Protein AF-A0A1B6F5V8-F1 (afdb_monomer)

Mean predicted aligned error: 16.31 Å

Sequence (189 aa):
NQIALMQKKTLKNKLTLKYRKNLHSVSSTFFTDKKKKKRTFIPEVLCKKCKTYIHPGDMRIHKKYHCGNETIKREWILKKGGKSLCLKCRKMVITRSVDFHVKYMCRVKPFSVQCFYCTKFCTDYRRWIAHIKMAHNKTHYFQDLLTILPEPERITDESSQNADSIQRVVEHPFIYNPPSTHAESSSDF

Structure (mmCIF, N/CA/C/O backbone):
data_AF-A0A1B6F5V8-F1
#
_entry.id   AF-A0A1B6F5V8-F1
#
loop_
_atom_site.group_PDB
_atom_site.id
_atom_site.type_symbol
_atom_site.label_atom_id
_atom_site.label_alt_id
_atom_site.label_comp_id
_atom_site.label_asym_id
_atom_site.label_entity_id
_atom_site.label_seq_id
_atom_site.pdbx_PDB_ins_code
_atom_site.Cartn_x
_atom_site.Cartn_y
_atom_site.Cartn_z
_atom_site.occupancy
_atom_site.B_iso_or_equiv
_atom_site.auth_seq_id
_atom_site.auth_comp_id
_atom_site.auth_asym_id
_atom_site.auth_atom_id
_atom_site.pdbx_PDB_model_num
ATOM 1 N N . ASN A 1 1 ? 3.565 23.773 60.344 1.00 33.03 1 ASN A N 1
ATOM 2 C CA . ASN A 1 1 ? 4.883 24.194 59.833 1.00 33.03 1 ASN A CA 1
ATOM 3 C C . ASN A 1 1 ? 5.560 23.044 59.114 1.00 33.03 1 ASN A C 1
ATOM 5 O O . ASN A 1 1 ? 5.807 22.036 59.749 1.00 33.03 1 ASN A O 1
ATOM 9 N N . GLN A 1 2 ? 5.783 23.243 57.809 1.00 30.39 2 GLN A N 1
ATOM 10 C CA . GLN A 1 2 ? 6.970 22.869 57.018 1.00 30.39 2 GLN A CA 1
ATOM 11 C C . GLN A 1 2 ? 7.440 21.393 57.019 1.00 30.39 2 GLN A C 1
ATOM 13 O O . GLN A 1 2 ? 7.802 20.853 58.049 1.00 30.39 2 GLN A O 1
ATOM 18 N N . ILE A 1 3 ? 7.301 20.665 55.898 1.00 31.41 3 ILE A N 1
ATOM 19 C CA . ILE A 1 3 ? 8.205 20.576 54.716 1.00 31.41 3 ILE A CA 1
ATOM 20 C C . ILE A 1 3 ? 9.276 19.466 54.861 1.00 31.41 3 ILE A C 1
ATOM 22 O O . ILE A 1 3 ? 9.994 19.422 55.849 1.00 31.41 3 ILE A O 1
ATOM 26 N N . ALA A 1 4 ? 9.426 18.696 53.762 1.00 34.28 4 ALA A N 1
ATOM 27 C CA . ALA A 1 4 ? 10.633 17.981 53.294 1.00 34.28 4 ALA A CA 1
ATOM 28 C C . ALA A 1 4 ? 11.044 16.660 53.993 1.00 34.28 4 ALA A C 1
ATOM 30 O O . ALA A 1 4 ? 10.776 16.469 55.163 1.00 34.28 4 ALA A O 1
ATOM 31 N N . LEU A 1 5 ? 11.710 15.677 53.367 1.00 33.84 5 LEU A N 1
ATOM 32 C CA . LEU A 1 5 ? 12.502 15.608 52.130 1.00 33.84 5 LEU A CA 1
ATOM 33 C C . LEU A 1 5 ? 12.729 14.111 51.740 1.00 33.84 5 LEU A C 1
ATOM 35 O O . LEU A 1 5 ? 12.678 13.232 52.590 1.00 33.84 5 LEU A O 1
ATOM 39 N N . MET A 1 6 ? 13.165 13.886 50.491 1.00 30.75 6 MET A N 1
ATOM 40 C CA . MET A 1 6 ? 14.124 12.851 50.022 1.00 30.75 6 MET A CA 1
ATOM 41 C C . MET A 1 6 ? 13.695 11.450 49.522 1.00 30.75 6 MET A C 1
ATOM 43 O O . MET A 1 6 ? 13.310 10.535 50.236 1.00 30.75 6 MET A O 1
ATOM 47 N N . GLN A 1 7 ? 14.006 11.307 48.229 1.00 38.25 7 GLN A N 1
ATOM 48 C CA . GLN A 1 7 ? 14.299 10.155 47.366 1.00 38.25 7 GLN A CA 1
ATOM 49 C C . GLN A 1 7 ? 15.241 9.061 47.932 1.00 38.25 7 GLN A C 1
ATOM 51 O O . GLN A 1 7 ? 16.198 9.387 48.627 1.00 38.25 7 GLN A O 1
ATOM 56 N N . LYS A 1 8 ? 15.100 7.813 47.430 1.00 34.53 8 LYS A N 1
ATOM 57 C CA . LYS A 1 8 ? 16.175 6.829 47.083 1.00 34.53 8 LYS A CA 1
ATOM 58 C C . LYS A 1 8 ? 15.549 5.613 46.348 1.00 34.53 8 LYS A C 1
ATOM 60 O O . LYS A 1 8 ? 14.713 4.931 46.912 1.00 34.53 8 LYS A O 1
ATOM 65 N N . LYS A 1 9 ? 15.675 5.471 45.016 1.00 32.38 9 LYS A N 1
ATOM 66 C CA . LYS A 1 9 ? 16.650 4.662 44.226 1.00 32.38 9 LYS A CA 1
ATOM 67 C C . LYS A 1 9 ? 16.828 3.187 44.638 1.00 32.38 9 LYS A C 1
ATOM 69 O O . LYS A 1 9 ? 17.421 2.931 45.675 1.00 32.38 9 LYS A O 1
ATOM 74 N N . THR A 1 10 ? 16.501 2.266 43.719 1.00 30.42 10 THR A N 1
ATOM 75 C CA . THR A 1 10 ? 17.264 1.086 43.197 1.00 30.42 10 THR A CA 1
ATOM 76 C C . THR A 1 10 ? 16.271 0.204 42.400 1.00 30.42 10 THR A C 1
ATOM 78 O O . THR A 1 10 ? 15.081 0.285 42.648 1.00 30.42 10 THR A O 1
ATOM 81 N N . LEU A 1 11 ? 16.585 -0.562 41.351 1.00 32.28 11 LEU A N 1
ATOM 82 C CA . LEU A 1 11 ? 17.812 -1.243 40.956 1.00 32.28 11 LEU A CA 1
ATOM 83 C C . LEU A 1 11 ? 17.850 -1.414 39.417 1.00 32.28 11 LEU A C 1
ATOM 85 O O . LEU A 1 11 ? 16.829 -1.611 38.761 1.00 32.28 11 LEU A O 1
ATOM 89 N N . LYS A 1 12 ? 19.056 -1.338 38.852 1.00 32.56 12 LYS A N 1
ATOM 90 C CA . LYS A 1 12 ? 19.392 -1.622 37.450 1.00 32.56 12 LYS A CA 1
ATOM 91 C C . LYS A 1 12 ? 19.637 -3.125 37.291 1.00 32.56 12 LYS A C 1
ATOM 93 O O . LYS A 1 12 ? 20.400 -3.656 38.086 1.00 32.56 12 LYS A O 1
ATOM 98 N N . ASN A 1 13 ? 19.159 -3.749 36.212 1.00 33.84 13 ASN A N 1
ATOM 99 C CA . ASN A 1 13 ? 19.729 -5.010 35.724 1.00 33.84 13 ASN A CA 1
ATOM 100 C C . ASN A 1 13 ? 20.384 -4.802 34.353 1.00 33.84 13 ASN A C 1
ATOM 102 O O . ASN A 1 13 ? 19.731 -4.501 33.356 1.00 33.84 13 ASN A O 1
ATOM 106 N N . LYS A 1 14 ? 21.717 -4.914 34.356 1.00 32.50 14 LYS A N 1
ATOM 107 C CA . LYS A 1 14 ? 22.601 -5.034 33.195 1.00 32.50 14 LYS A CA 1
ATOM 108 C C . LYS A 1 14 ? 22.643 -6.508 32.792 1.00 32.50 14 LYS A C 1
ATOM 110 O O . LYS A 1 14 ? 22.983 -7.336 33.626 1.00 32.50 14 LYS A O 1
ATOM 115 N N . LEU A 1 15 ? 22.456 -6.801 31.510 1.00 35.00 15 LEU A N 1
ATOM 116 C CA . LEU A 1 15 ? 23.053 -7.979 30.883 1.00 35.00 15 LEU A CA 1
ATOM 117 C C . LEU A 1 15 ? 23.917 -7.494 29.721 1.00 35.00 15 LEU A C 1
ATOM 119 O O . LEU A 1 15 ? 23.446 -6.887 28.763 1.00 35.00 15 LEU A O 1
ATOM 123 N N . THR A 1 16 ? 25.219 -7.675 29.899 1.00 33.38 16 THR A N 1
ATOM 124 C CA . THR A 1 16 ? 26.288 -7.348 28.962 1.00 33.38 16 THR A CA 1
ATOM 125 C C . THR A 1 16 ? 26.565 -8.544 28.063 1.00 33.38 16 THR A C 1
ATOM 127 O O . THR A 1 16 ? 26.870 -9.616 28.577 1.00 33.38 16 THR A O 1
ATOM 130 N N . LEU A 1 17 ? 26.588 -8.340 26.748 1.00 35.31 17 LEU A N 1
ATOM 131 C CA . LEU A 1 17 ? 27.250 -9.245 25.808 1.00 35.31 17 LEU A CA 1
ATOM 132 C C . LEU A 1 17 ? 28.353 -8.461 25.096 1.00 35.31 17 LEU A C 1
ATOM 134 O O . LEU A 1 17 ? 28.101 -7.503 24.367 1.00 35.31 17 LEU A O 1
ATOM 138 N N . LYS A 1 18 ? 29.596 -8.828 25.417 1.00 39.97 18 LYS A N 1
ATOM 139 C CA . LYS A 1 18 ? 30.821 -8.328 24.795 1.00 39.97 18 LYS A CA 1
ATOM 140 C C . LYS A 1 18 ? 31.040 -9.085 23.485 1.00 39.97 18 LYS A C 1
ATOM 142 O O . LYS A 1 18 ? 31.132 -10.305 23.515 1.00 39.97 18 LYS A O 1
ATOM 147 N N . TYR A 1 19 ? 31.257 -8.364 22.388 1.00 29.97 19 TYR A N 1
ATOM 148 C CA . TYR A 1 19 ? 32.086 -8.847 21.284 1.00 29.97 19 TYR A CA 1
ATOM 149 C C . TYR A 1 19 ? 32.940 -7.683 20.750 1.00 29.97 19 TYR A C 1
ATOM 151 O O . TYR A 1 19 ? 32.439 -6.601 20.456 1.00 29.97 19 TYR A O 1
ATOM 159 N N . ARG A 1 20 ? 34.257 -7.904 20.735 1.00 33.88 20 ARG A N 1
ATOM 160 C CA . ARG A 1 20 ? 35.367 -7.081 20.202 1.00 33.88 20 ARG A CA 1
ATOM 161 C C . ARG A 1 20 ? 35.873 -7.856 18.962 1.00 33.88 20 ARG A C 1
ATOM 163 O O . ARG A 1 20 ? 35.811 -9.073 19.012 1.00 33.88 20 ARG A O 1
ATOM 170 N N . LYS A 1 21 ? 36.413 -7.318 17.863 1.00 42.00 21 LYS A N 1
ATOM 171 C CA . LYS A 1 21 ? 37.123 -6.065 17.549 1.00 42.00 21 LYS A CA 1
ATOM 172 C C . LYS A 1 21 ? 37.181 -5.904 16.008 1.00 42.00 21 LYS A C 1
ATOM 174 O O . LYS A 1 21 ? 37.285 -6.900 15.309 1.00 42.00 21 LYS A O 1
ATOM 179 N N . ASN A 1 22 ? 37.196 -4.645 15.564 1.00 33.50 22 ASN A N 1
ATOM 180 C CA . ASN A 1 22 ? 37.953 -4.026 14.459 1.00 33.50 22 ASN A CA 1
ATOM 181 C C . ASN A 1 22 ? 38.136 -4.734 13.100 1.00 33.50 22 ASN A C 1
ATOM 183 O O . ASN A 1 22 ? 38.898 -5.687 12.990 1.00 33.50 22 ASN A O 1
ATOM 187 N N . LEU A 1 23 ? 37.664 -4.059 12.043 1.00 35.44 23 LEU A N 1
ATOM 188 C CA . LEU A 1 23 ? 38.403 -3.921 10.784 1.00 35.44 23 LEU A CA 1
ATOM 189 C C . LEU A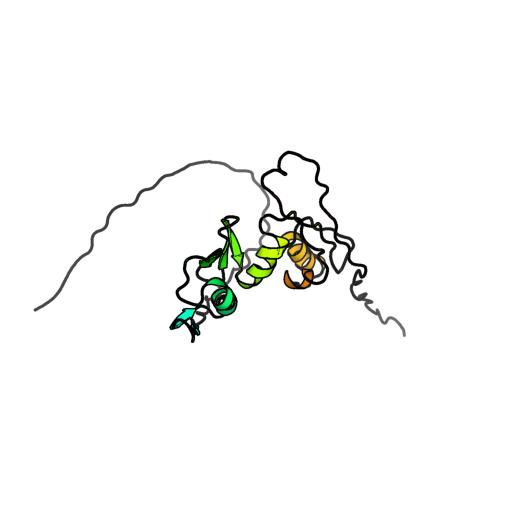 1 23 ? 38.572 -2.419 10.483 1.00 35.44 23 LEU A C 1
ATOM 191 O O . LEU A 1 23 ? 37.602 -1.661 10.515 1.00 35.44 23 LEU A O 1
ATOM 195 N N . HIS A 1 24 ? 39.811 -1.987 10.258 1.00 35.22 24 HIS A N 1
ATOM 196 C CA . HIS A 1 24 ? 40.165 -0.632 9.835 1.00 35.22 24 HIS A CA 1
ATOM 197 C C . HIS A 1 24 ? 39.762 -0.405 8.368 1.00 35.22 24 HIS A C 1
ATOM 199 O O . HIS A 1 24 ? 40.089 -1.221 7.513 1.00 35.22 24 HIS A O 1
ATOM 205 N N . SER A 1 25 ? 39.176 0.749 8.047 1.00 36.62 25 SER A N 1
ATOM 206 C CA . SER A 1 25 ? 39.878 1.833 7.331 1.00 36.62 25 SER A CA 1
ATOM 207 C C . SER A 1 25 ? 38.946 2.718 6.489 1.00 36.62 25 SER A C 1
ATOM 209 O O . SER A 1 25 ? 37.932 2.290 5.952 1.00 36.62 25 SER A O 1
ATOM 211 N N . VAL A 1 26 ? 39.407 3.964 6.378 1.00 34.09 26 VAL A N 1
ATOM 212 C CA . VAL A 1 26 ? 39.037 5.053 5.466 1.00 34.09 26 VAL A CA 1
ATOM 213 C C . VAL A 1 26 ? 37.810 5.900 5.826 1.00 34.09 26 VAL A C 1
ATOM 215 O O . VAL A 1 26 ? 36.656 5.635 5.505 1.00 34.09 26 VAL A O 1
ATOM 218 N N . SER A 1 27 ? 38.164 7.001 6.486 1.00 39.47 27 SER A N 1
ATOM 219 C CA . SER A 1 27 ? 37.446 8.262 6.614 1.00 39.47 27 SER A CA 1
ATOM 220 C C . SER A 1 27 ? 36.863 8.758 5.283 1.00 39.47 27 SER A C 1
ATOM 222 O O . SER A 1 27 ? 37.591 8.913 4.306 1.00 39.47 27 SER A O 1
ATOM 224 N N . SER A 1 28 ? 35.581 9.126 5.277 1.00 36.00 28 SER A N 1
ATOM 225 C CA . SER A 1 28 ? 35.153 10.328 4.560 1.00 36.00 28 SER A CA 1
ATOM 226 C C . SER A 1 28 ? 34.104 11.065 5.390 1.00 36.00 28 SER A C 1
ATOM 228 O O . SER A 1 28 ? 33.106 10.525 5.873 1.00 36.00 28 SER A O 1
ATOM 230 N N . THR A 1 29 ? 34.433 12.316 5.651 1.00 47.22 29 THR A N 1
ATOM 231 C CA . THR A 1 29 ? 33.746 13.287 6.486 1.00 47.22 29 THR A CA 1
ATOM 232 C C . THR A 1 29 ? 32.446 13.749 5.840 1.00 47.22 29 THR A C 1
ATOM 234 O O . THR A 1 29 ? 32.467 14.661 5.027 1.00 47.22 29 THR A O 1
ATOM 237 N N . PHE A 1 30 ? 31.308 13.188 6.250 1.00 35.59 30 PHE A N 1
ATOM 238 C CA . PHE A 1 30 ? 29.993 13.811 6.052 1.00 35.59 30 PHE A CA 1
ATOM 239 C C . PHE A 1 30 ? 29.079 13.513 7.245 1.00 35.59 30 PHE A C 1
ATOM 241 O O . PHE A 1 30 ? 28.056 12.834 7.140 1.00 35.59 30 PHE A O 1
ATOM 248 N N . PHE A 1 31 ? 29.430 14.043 8.418 1.00 39.94 31 PHE A N 1
ATOM 249 C CA . PHE A 1 31 ? 28.437 14.229 9.470 1.00 39.94 31 PHE A CA 1
ATOM 250 C C . PHE A 1 31 ? 27.543 15.399 9.059 1.00 39.94 31 PHE A C 1
ATOM 252 O O . PHE A 1 31 ? 27.769 16.541 9.439 1.00 39.94 31 PHE A O 1
ATOM 259 N N . THR A 1 32 ? 26.507 15.126 8.264 1.00 43.66 32 THR A N 1
ATOM 260 C CA . THR A 1 32 ? 25.361 16.033 8.235 1.00 43.66 32 THR A CA 1
ATOM 261 C C . THR A 1 32 ? 24.793 16.036 9.646 1.00 43.66 32 THR A C 1
ATOM 263 O O . THR A 1 32 ? 24.279 15.004 10.100 1.00 43.66 32 THR A O 1
ATOM 266 N N . ASP A 1 33 ? 24.891 17.167 10.336 1.00 41.22 33 ASP A N 1
ATOM 267 C CA . ASP A 1 33 ? 24.124 17.432 11.541 1.00 41.22 33 ASP A CA 1
ATOM 268 C C . ASP A 1 33 ? 22.662 17.097 11.255 1.00 41.22 33 ASP A C 1
ATOM 270 O O . ASP A 1 33 ? 21.931 17.829 10.579 1.00 41.22 33 ASP A O 1
ATOM 274 N N . LYS A 1 34 ? 22.212 15.939 11.746 1.00 51.62 34 LYS A N 1
ATOM 275 C CA . LYS A 1 34 ? 20.800 15.580 11.738 1.00 51.62 34 LYS A CA 1
ATOM 276 C C . LYS A 1 34 ? 20.138 16.507 12.744 1.00 51.62 34 LYS A C 1
ATOM 278 O O . LYS A 1 34 ? 19.944 16.124 13.897 1.00 51.62 34 LYS A O 1
ATOM 283 N N . LYS A 1 35 ? 19.788 17.726 12.307 1.00 49.06 35 LYS A N 1
ATOM 284 C CA . LYS A 1 35 ? 18.880 18.623 13.025 1.00 49.06 35 LYS A CA 1
ATOM 285 C C . LYS A 1 35 ? 17.727 17.753 13.509 1.00 49.06 35 LYS A C 1
ATOM 287 O O . LYS A 1 35 ? 16.968 17.216 12.697 1.00 49.06 35 LYS A O 1
ATOM 292 N N . LYS A 1 36 ? 17.633 17.545 14.826 1.00 48.56 36 LYS A N 1
ATOM 293 C CA . LYS A 1 36 ? 16.503 16.854 15.448 1.00 48.56 36 LYS A CA 1
ATOM 294 C C . LYS A 1 36 ? 15.269 17.662 15.062 1.00 48.56 36 LYS A C 1
ATOM 296 O O . LYS A 1 36 ? 15.002 18.692 15.675 1.00 48.56 36 LYS A O 1
ATOM 301 N N . LYS A 1 37 ? 14.549 17.245 14.012 1.00 57.97 37 LYS A N 1
ATOM 302 C CA . LYS A 1 37 ? 13.252 17.831 13.662 1.00 57.97 37 LYS A CA 1
ATOM 303 C C . LYS A 1 37 ? 12.415 17.771 14.936 1.00 57.97 37 LYS A C 1
ATOM 305 O O . LYS A 1 37 ? 12.109 16.671 15.402 1.00 57.97 37 LYS A O 1
ATOM 310 N N . LYS A 1 38 ? 12.106 18.935 15.525 1.00 53.47 38 LYS A N 1
ATOM 311 C CA . LYS A 1 38 ? 11.114 19.047 16.598 1.00 53.47 38 LYS A CA 1
ATOM 312 C C . LYS A 1 38 ? 9.890 18.285 16.097 1.00 53.47 38 LYS A C 1
ATOM 314 O O . LYS A 1 38 ? 9.369 18.615 15.034 1.00 53.47 38 LYS A O 1
ATOM 319 N N . ARG A 1 39 ? 9.502 17.207 16.788 1.00 57.59 39 ARG A N 1
ATOM 320 C CA . ARG A 1 39 ? 8.251 16.506 16.486 1.00 57.59 39 ARG A CA 1
ATOM 321 C C . ARG A 1 39 ? 7.151 17.530 16.717 1.00 57.59 39 ARG A C 1
ATOM 323 O O . ARG A 1 39 ? 6.838 17.826 17.865 1.00 57.59 39 ARG A O 1
ATOM 330 N N . THR A 1 40 ? 6.632 18.114 15.646 1.00 62.97 40 THR A N 1
ATOM 331 C CA . THR A 1 40 ? 5.412 18.905 15.710 1.00 62.97 40 THR A CA 1
ATOM 332 C C . THR A 1 40 ? 4.332 17.978 16.251 1.00 62.97 40 THR A C 1
ATOM 334 O O . THR A 1 40 ? 4.077 16.908 15.695 1.00 62.97 40 THR A O 1
ATOM 337 N N . PHE A 1 41 ? 3.795 18.322 17.418 1.00 70.12 41 PHE A N 1
ATOM 338 C CA . PHE A 1 41 ? 2.673 17.607 18.001 1.00 70.12 41 PHE A CA 1
ATOM 339 C C . PHE A 1 41 ? 1.482 17.803 17.063 1.00 70.12 41 PHE A C 1
ATOM 341 O O . PHE A 1 41 ? 1.040 18.929 16.853 1.00 70.12 41 PHE A O 1
ATOM 348 N N . ILE A 1 42 ? 1.022 16.722 16.436 1.00 72.50 42 ILE A N 1
ATOM 349 C CA . ILE A 1 42 ? -0.169 16.753 15.589 1.00 72.50 42 ILE A CA 1
ATOM 350 C C . ILE A 1 42 ? -1.358 16.474 16.514 1.00 72.50 42 ILE A C 1
ATOM 352 O O . ILE A 1 42 ? -1.394 15.383 17.091 1.00 72.50 42 ILE A O 1
ATOM 356 N N . PRO A 1 43 ? -2.300 17.420 16.681 1.00 80.56 43 PRO A N 1
ATOM 357 C CA . PRO A 1 43 ? -3.445 17.226 17.560 1.00 80.56 43 PRO A CA 1
ATOM 358 C C . PRO A 1 43 ? -4.339 16.089 17.052 1.00 80.56 43 PRO A C 1
ATOM 360 O O . PRO A 1 43 ? -4.542 15.910 15.847 1.00 80.56 43 PRO A O 1
ATOM 363 N N . GLU A 1 44 ? -4.855 15.298 17.988 1.00 87.62 44 GLU A N 1
ATOM 364 C CA . GLU A 1 44 ? -5.797 14.220 17.699 1.00 87.62 44 GLU A CA 1
ATOM 365 C C . GLU A 1 44 ? -7.192 14.786 17.392 1.00 87.62 44 GLU A C 1
ATOM 367 O O . GLU A 1 44 ? -7.595 15.826 17.906 1.00 87.62 44 GLU A O 1
ATOM 372 N N . VAL A 1 45 ? -7.942 14.086 16.542 1.00 87.69 45 VAL A N 1
ATOM 373 C CA . VAL A 1 45 ? -9.283 14.465 16.089 1.00 87.69 45 VAL A CA 1
ATOM 374 C 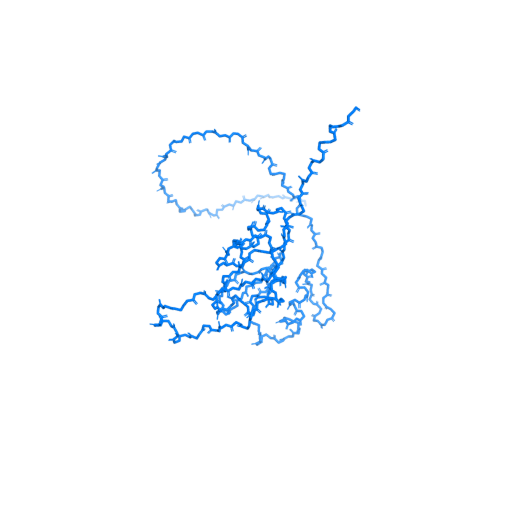C . VAL A 1 45 ? -10.306 13.503 16.679 1.00 87.69 45 VAL A C 1
ATOM 376 O O . VAL A 1 45 ? -10.121 12.285 16.652 1.00 87.69 45 VAL A O 1
ATOM 379 N N . LEU A 1 46 ? -11.412 14.050 17.182 1.00 90.62 46 LEU A N 1
ATOM 380 C CA . LEU A 1 46 ? -12.517 13.277 17.738 1.00 90.62 46 LEU A CA 1
ATOM 381 C C . LEU A 1 46 ? -13.313 12.571 16.628 1.00 90.62 46 LEU A C 1
ATOM 383 O O . LEU A 1 46 ? -13.828 13.202 15.701 1.00 90.62 46 LEU A O 1
ATOM 387 N N . CYS A 1 47 ? -13.470 11.252 16.731 1.00 89.75 47 CYS A N 1
ATOM 388 C CA . CYS A 1 47 ? -14.385 10.509 15.871 1.00 89.75 47 CYS A CA 1
ATOM 389 C C . CYS A 1 47 ? -15.837 10.760 16.296 1.00 89.75 47 CYS A C 1
ATOM 391 O O . CYS A 1 47 ? -16.236 10.398 17.399 1.00 89.75 47 CYS A O 1
ATOM 393 N N . LYS A 1 48 ? -16.664 11.305 15.396 1.00 88.50 48 LYS A N 1
ATOM 394 C CA . LYS A 1 48 ? -18.077 11.615 15.690 1.00 88.50 48 LYS A CA 1
ATOM 395 C C . LYS A 1 48 ? -18.934 10.389 16.044 1.00 88.50 48 LYS A C 1
ATOM 397 O O . LYS A 1 48 ? -19.934 10.542 16.730 1.00 88.50 48 LYS A O 1
ATOM 402 N N . LYS A 1 49 ? -18.561 9.188 15.582 1.00 87.12 49 LYS A N 1
ATOM 403 C CA . LYS A 1 49 ? -19.354 7.960 15.780 1.00 87.12 49 LYS A CA 1
ATOM 404 C C . LYS A 1 49 ? -19.112 7.305 17.141 1.00 87.12 49 LYS A C 1
ATOM 406 O O . LYS A 1 49 ? -20.056 7.025 17.861 1.00 87.12 49 LYS A O 1
ATOM 411 N N . CYS A 1 50 ? -17.853 7.058 17.489 1.00 87.25 50 CYS A N 1
ATOM 412 C CA . CYS A 1 50 ? -17.482 6.347 18.719 1.00 87.25 50 CYS A CA 1
ATOM 413 C C . CYS A 1 50 ? -16.872 7.257 19.794 1.00 87.25 50 CYS A C 1
ATOM 415 O O . CYS A 1 50 ? -16.474 6.769 20.845 1.00 87.25 50 CYS A O 1
ATOM 417 N N . LYS A 1 51 ? -16.774 8.569 19.533 1.00 87.75 51 LYS A N 1
ATOM 418 C CA . LYS A 1 51 ? -16.252 9.587 20.460 1.00 87.75 51 LYS A CA 1
ATOM 419 C C . LYS A 1 51 ? -14.816 9.324 20.948 1.00 87.75 51 LYS A C 1
ATOM 421 O O . LYS A 1 51 ? -14.410 9.842 21.981 1.00 87.75 51 LYS A O 1
ATOM 426 N N . THR A 1 52 ? -14.017 8.563 20.196 1.00 87.00 52 THR A N 1
ATOM 427 C CA . THR A 1 52 ? -12.590 8.345 20.491 1.00 87.00 52 THR A CA 1
ATOM 428 C C . THR A 1 52 ? -11.711 9.390 19.805 1.00 87.00 52 THR A C 1
ATOM 430 O O . THR A 1 52 ? -11.981 9.742 18.654 1.00 87.00 52 THR A O 1
ATOM 433 N N . TYR A 1 53 ? -10.637 9.833 20.462 1.00 87.12 53 TYR A N 1
ATOM 434 C CA . TYR A 1 53 ? -9.599 10.682 19.863 1.00 87.12 53 TYR A CA 1
ATOM 435 C C . TYR A 1 53 ? -8.621 9.860 19.027 1.00 87.12 53 TYR A C 1
ATOM 437 O O . TYR A 1 53 ? -8.199 8.773 19.423 1.00 87.12 53 TYR A O 1
ATOM 445 N N . ILE A 1 54 ? -8.314 10.351 17.826 1.00 86.19 54 ILE A N 1
ATOM 446 C CA . ILE A 1 54 ? -7.573 9.598 16.814 1.00 86.19 54 ILE A CA 1
ATOM 447 C C . ILE A 1 54 ? -6.648 10.532 16.061 1.00 86.19 54 ILE A C 1
ATOM 449 O O . ILE A 1 54 ? -7.040 11.618 15.641 1.00 86.19 54 ILE A O 1
ATOM 453 N N . HIS A 1 55 ? -5.431 10.079 15.797 1.00 84.69 55 HIS A N 1
ATOM 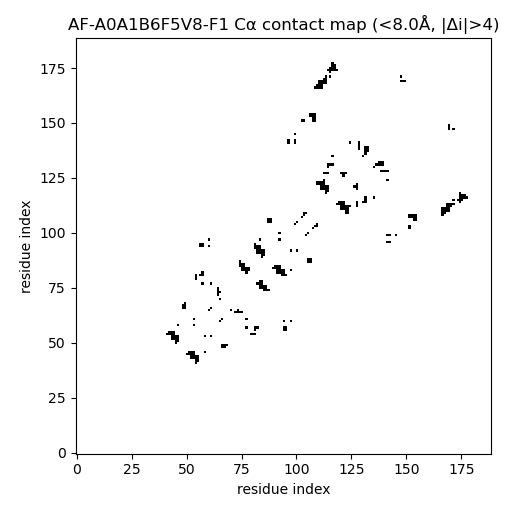454 C CA . HIS A 1 55 ? -4.534 10.794 14.907 1.00 84.69 55 HIS A CA 1
ATOM 455 C C . HIS A 1 55 ? -5.171 10.975 13.504 1.00 84.69 55 HIS A C 1
ATOM 457 O O . HIS A 1 55 ? -5.686 10.002 12.942 1.00 84.69 55 HIS A O 1
ATOM 463 N N . PRO A 1 56 ? -5.101 12.168 12.874 1.00 83.56 56 PRO A N 1
ATOM 464 C CA . PRO A 1 56 ? -5.759 12.438 11.588 1.00 83.56 56 PRO A CA 1
ATOM 465 C C . PRO A 1 56 ? -5.431 11.416 10.489 1.00 83.56 56 PRO A C 1
ATOM 467 O O . PRO A 1 56 ? -6.302 10.990 9.732 1.00 83.56 56 PRO A O 1
ATOM 470 N N . GLY A 1 57 ? -4.173 10.966 10.434 1.00 78.31 57 GLY A N 1
ATOM 471 C CA . GLY A 1 57 ? -3.713 9.966 9.464 1.00 78.31 57 GLY A CA 1
ATOM 472 C C . GLY A 1 57 ? -4.311 8.566 9.648 1.00 78.31 57 GLY A C 1
ATOM 473 O O . GLY A 1 57 ? -4.290 7.778 8.703 1.00 78.31 57 GLY A O 1
ATOM 474 N N . ASP A 1 58 ? -4.862 8.273 10.827 1.00 83.12 58 ASP A N 1
ATOM 475 C CA . ASP A 1 58 ? -5.457 6.981 11.162 1.00 83.12 58 ASP A CA 1
ATOM 476 C C . ASP A 1 58 ? -6.985 6.982 11.033 1.00 83.12 58 ASP A C 1
ATOM 478 O O . ASP A 1 58 ? -7.599 5.918 11.037 1.00 83.12 58 ASP A O 1
ATOM 482 N N . MET A 1 59 ? -7.612 8.147 10.824 1.00 85.50 59 MET A N 1
ATOM 483 C CA . MET A 1 59 ? -9.071 8.296 10.763 1.00 85.50 59 MET A CA 1
ATOM 484 C C . MET A 1 59 ? -9.727 7.404 9.694 1.00 85.50 59 MET A C 1
ATOM 486 O O . MET A 1 59 ? -10.800 6.848 9.928 1.00 85.50 59 MET A O 1
ATOM 490 N N . ARG A 1 60 ? -9.086 7.219 8.530 1.00 85.75 60 ARG A N 1
ATOM 491 C CA . ARG A 1 60 ? -9.608 6.356 7.450 1.00 85.75 60 ARG A CA 1
ATOM 492 C C . ARG A 1 60 ? -9.684 4.890 7.879 1.00 85.75 60 ARG A C 1
ATOM 494 O O . ARG A 1 60 ? -10.722 4.253 7.734 1.00 85.75 60 ARG A O 1
ATOM 501 N N . ILE A 1 61 ? -8.586 4.367 8.421 1.00 83.56 61 ILE A N 1
ATOM 502 C CA . ILE A 1 61 ? -8.490 2.967 8.858 1.00 83.56 61 ILE A CA 1
ATOM 503 C C . ILE A 1 61 ? -9.293 2.755 10.133 1.00 83.56 61 ILE A C 1
ATOM 505 O O . ILE A 1 61 ? -9.931 1.717 10.277 1.00 83.56 61 ILE A O 1
ATOM 509 N N . HIS A 1 62 ? -9.371 3.762 11.002 1.00 85.88 62 HIS A N 1
ATOM 510 C CA . HIS A 1 62 ? -10.298 3.736 12.114 1.00 85.88 62 HIS A CA 1
ATOM 511 C C . HIS A 1 62 ? -11.734 3.538 11.629 1.00 85.88 62 HIS A C 1
ATOM 513 O O . HIS A 1 62 ? -12.367 2.568 12.022 1.00 85.88 62 HIS A O 1
ATOM 519 N N . LYS A 1 63 ? -12.231 4.401 10.732 1.00 85.81 63 LYS A N 1
ATOM 520 C CA . LYS A 1 63 ? -13.595 4.296 10.188 1.00 85.81 63 LYS A CA 1
ATOM 521 C C . LYS A 1 63 ? -13.890 2.923 9.584 1.00 85.81 63 LYS A C 1
ATOM 523 O O . LYS A 1 63 ? -15.002 2.441 9.746 1.00 85.81 63 LYS A O 1
ATOM 528 N N . LYS A 1 64 ? -12.907 2.318 8.912 1.00 83.06 64 LYS A N 1
ATOM 529 C CA . LYS A 1 64 ? -13.065 1.045 8.201 1.00 83.06 64 LYS A CA 1
ATOM 530 C C . LYS A 1 64 ? -12.964 -0.194 9.100 1.00 83.06 64 LYS A C 1
ATOM 532 O O . LYS A 1 64 ? -13.695 -1.144 8.866 1.00 83.06 64 LYS A O 1
ATOM 537 N N . TYR A 1 65 ? -12.074 -0.200 10.096 1.00 79.06 65 TYR A N 1
ATOM 538 C CA . TYR A 1 65 ? -11.727 -1.421 10.846 1.00 79.06 65 TYR A CA 1
ATOM 539 C C . TYR A 1 65 ? -11.897 -1.320 12.372 1.00 79.06 65 TYR A C 1
ATOM 541 O O . TYR A 1 65 ? -11.806 -2.333 13.058 1.00 79.06 65 TYR A O 1
ATOM 549 N N . HIS A 1 66 ? -12.091 -0.120 12.928 1.00 78.94 66 HIS A N 1
ATOM 550 C CA . HIS A 1 66 ? -12.081 0.107 14.383 1.00 78.94 66 HIS A CA 1
ATOM 551 C C . HIS A 1 66 ? -13.21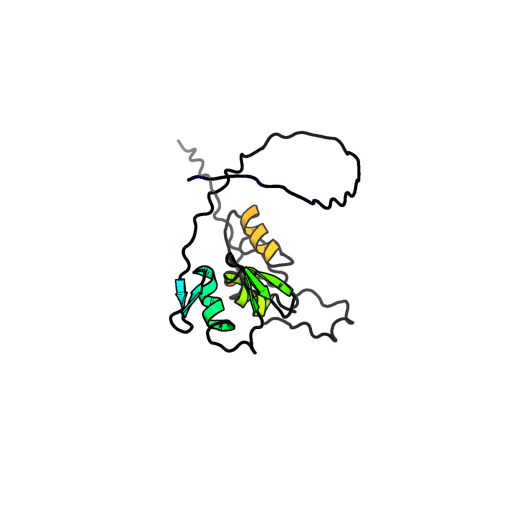3 0.994 14.909 1.00 78.94 66 HIS A C 1
ATOM 553 O O . HIS A 1 66 ? -13.301 1.207 16.117 1.00 78.94 66 HIS A O 1
ATOM 559 N N . CYS A 1 67 ? -14.019 1.573 14.026 1.00 84.50 67 CYS A N 1
ATOM 560 C CA . CYS A 1 67 ? -15.073 2.500 14.392 1.00 84.50 67 CYS A CA 1
ATOM 561 C C . CYS A 1 67 ? -16.308 1.720 14.833 1.00 84.50 67 CYS A C 1
ATOM 563 O O . CYS A 1 67 ? -16.804 0.881 14.088 1.00 84.50 67 CYS A O 1
ATOM 565 N N . GLY A 1 68 ? -16.788 2.012 16.040 1.00 71.56 68 GLY A N 1
ATOM 566 C CA . GLY A 1 68 ? -17.818 1.224 16.714 1.00 71.56 68 GLY A CA 1
ATOM 567 C C . GLY A 1 68 ? -17.231 0.234 17.725 1.00 71.56 68 GLY A C 1
ATOM 568 O O . GLY A 1 68 ? -16.026 -0.028 17.755 1.00 71.56 68 GLY A O 1
ATOM 569 N N . ASN A 1 69 ? -18.097 -0.305 18.583 1.00 60.62 69 ASN A N 1
ATOM 570 C CA . ASN A 1 69 ? -17.717 -1.224 19.663 1.00 60.62 69 ASN A CA 1
ATOM 571 C C . ASN A 1 69 ? -17.525 -2.677 19.193 1.00 60.62 69 ASN A C 1
ATOM 573 O O . ASN A 1 69 ? -17.330 -3.568 20.013 1.00 60.62 69 ASN A O 1
ATOM 577 N N . GLU A 1 70 ? -17.527 -2.933 17.885 1.00 59.34 70 GLU A N 1
ATOM 578 C CA . GLU A 1 70 ? -17.287 -4.267 17.341 1.00 59.34 70 GLU A CA 1
ATOM 579 C C . GLU A 1 70 ? -15.791 -4.610 17.416 1.00 59.34 70 GLU A C 1
ATOM 581 O O . GLU A 1 70 ? -14.959 -4.203 16.601 1.00 59.34 70 GLU A O 1
ATOM 586 N N . THR A 1 71 ? -15.420 -5.349 18.458 1.00 57.97 71 THR A N 1
ATOM 587 C CA . THR A 1 71 ? -14.059 -5.858 18.686 1.00 57.97 71 THR A CA 1
ATOM 588 C C . THR A 1 71 ? -13.756 -7.121 17.880 1.00 57.97 71 THR A C 1
ATOM 590 O O . THR A 1 71 ? -12.589 -7.418 17.635 1.00 57.97 71 THR A O 1
ATOM 593 N N . ILE A 1 72 ? -14.793 -7.821 17.418 1.00 56.12 72 ILE A N 1
ATOM 594 C CA . ILE A 1 72 ? -14.716 -9.190 16.887 1.00 56.12 72 ILE A CA 1
ATOM 595 C C . ILE A 1 72 ? -14.087 -9.249 15.478 1.00 56.12 72 ILE A C 1
ATOM 597 O O . ILE A 1 72 ? -13.533 -10.272 15.094 1.00 56.12 72 ILE A O 1
ATOM 601 N N . LYS A 1 73 ? -14.072 -8.143 14.718 1.00 57.62 73 LYS A N 1
ATOM 602 C CA . LYS A 1 73 ? -13.564 -8.097 13.326 1.00 57.62 73 LYS A CA 1
ATOM 603 C C . LYS A 1 73 ? -12.226 -7.365 13.151 1.00 57.62 73 LYS A C 1
ATOM 605 O O . LYS A 1 73 ? -11.866 -6.968 12.041 1.00 57.62 73 LYS A O 1
ATOM 610 N N . ARG A 1 74 ? -11.472 -7.129 14.229 1.00 67.94 74 ARG A N 1
ATOM 611 C CA . ARG A 1 74 ? -10.247 -6.316 14.158 1.00 67.94 74 ARG A CA 1
ATOM 612 C C . ARG A 1 74 ? -9.076 -7.126 13.610 1.00 67.94 74 ARG A C 1
ATOM 614 O O . ARG A 1 74 ? -8.255 -7.623 14.362 1.00 67.94 74 ARG A O 1
ATOM 621 N N . GLU A 1 75 ? -8.938 -7.187 12.288 1.00 80.31 75 GLU A N 1
ATOM 622 C CA . GLU A 1 75 ? -7.755 -7.767 11.621 1.00 80.31 75 GLU A CA 1
ATOM 623 C C . GLU A 1 75 ? -6.475 -6.915 11.780 1.00 80.31 75 GLU A C 1
ATOM 625 O O . GLU A 1 75 ? -5.392 -7.289 11.314 1.00 80.31 75 GLU A O 1
ATOM 630 N N . TRP A 1 76 ? -6.598 -5.753 12.425 1.00 85.25 76 TRP A N 1
ATOM 631 C CA . TRP A 1 76 ? -5.563 -4.739 12.562 1.00 85.25 76 TRP A CA 1
ATOM 632 C C . TRP A 1 76 ? -5.477 -4.226 13.997 1.00 85.25 76 TRP A C 1
ATOM 634 O O . TRP A 1 76 ? -6.450 -4.269 14.741 1.00 85.25 76 TRP A O 1
ATOM 644 N N . ILE A 1 77 ? -4.311 -3.705 14.384 1.00 84.38 77 ILE A N 1
ATOM 645 C CA . ILE A 1 77 ? -4.129 -2.928 15.617 1.00 84.38 77 ILE A CA 1
ATOM 646 C C . ILE A 1 77 ? -3.492 -1.586 15.257 1.00 84.38 77 ILE A C 1
ATOM 648 O O . ILE A 1 77 ? -2.351 -1.551 14.789 1.00 84.38 77 ILE A O 1
ATOM 652 N N . LEU A 1 78 ? -4.200 -0.481 15.514 1.00 83.00 78 LEU A N 1
ATOM 653 C CA . LEU A 1 78 ? -3.649 0.871 15.382 1.00 83.00 78 LEU A CA 1
ATOM 654 C C . LEU A 1 78 ? -2.593 1.119 16.468 1.00 83.00 78 LEU A C 1
ATOM 656 O O . LEU A 1 78 ? -2.813 0.859 17.652 1.00 83.00 78 LEU A O 1
ATOM 660 N N . LYS A 1 79 ? -1.431 1.633 16.066 1.00 82.62 79 LYS A N 1
ATOM 661 C CA . LYS A 1 79 ? -0.354 2.075 16.957 1.00 82.62 79 LYS A CA 1
ATOM 662 C C . LYS A 1 79 ? -0.123 3.571 16.759 1.00 82.62 79 LYS A C 1
ATOM 664 O O . LYS A 1 79 ? -0.362 4.119 15.686 1.00 82.62 79 LYS A O 1
ATOM 669 N N . LYS A 1 80 ? 0.391 4.235 17.800 1.00 76.12 80 LYS A N 1
ATOM 670 C CA . LYS A 1 80 ? 0.701 5.669 17.746 1.00 76.12 80 LYS A CA 1
ATOM 671 C C . LYS A 1 80 ? 1.656 5.983 16.588 1.00 76.12 80 LYS A C 1
ATOM 673 O O . LYS A 1 80 ? 2.632 5.264 16.362 1.00 76.12 80 LYS A O 1
ATOM 678 N N . GLY A 1 81 ? 1.394 7.096 15.903 1.00 76.19 81 GLY A N 1
ATOM 679 C CA . GLY A 1 81 ? 2.263 7.626 14.851 1.00 76.19 81 GLY A CA 1
ATOM 680 C C . GLY A 1 81 ? 1.977 7.101 13.444 1.00 76.19 81 GLY A C 1
ATOM 681 O O . GLY A 1 81 ? 2.920 6.937 12.670 1.00 76.19 81 GLY A O 1
ATOM 682 N N . GLY A 1 82 ? 0.713 6.833 13.094 1.00 81.19 82 GLY A N 1
ATOM 683 C CA . GLY A 1 82 ? 0.348 6.516 11.710 1.00 81.19 82 GLY A CA 1
ATOM 684 C C . GLY A 1 82 ? 0.762 5.115 11.257 1.00 81.19 82 GLY A C 1
ATOM 685 O O . GLY A 1 82 ? 1.060 4.912 10.074 1.00 81.19 82 GLY A O 1
ATOM 686 N N . LYS A 1 83 ? 0.859 4.162 12.191 1.00 86.38 83 LYS A N 1
ATOM 687 C CA . LYS A 1 83 ? 1.264 2.777 11.923 1.00 86.38 83 LYS A CA 1
ATOM 688 C C . LYS A 1 83 ? 0.203 1.805 12.419 1.00 86.38 83 LYS A C 1
ATOM 690 O O . LYS A 1 83 ? -0.406 2.010 13.461 1.00 86.38 83 LYS A O 1
ATOM 695 N N . SER A 1 84 ? 0.041 0.708 11.697 1.00 88.56 84 SER A N 1
ATOM 696 C CA . SER A 1 84 ? -0.936 -0.342 11.967 1.00 88.56 84 SER A CA 1
ATOM 697 C C . SER A 1 84 ? -0.259 -1.713 11.903 1.00 88.56 84 SER A C 1
ATOM 699 O O . SER A 1 84 ? 0.542 -1.972 11.005 1.00 88.56 84 SER A O 1
ATOM 701 N N . LEU A 1 85 ? -0.547 -2.594 12.858 1.00 89.44 85 LEU A N 1
ATOM 702 C CA . LEU A 1 85 ? -0.084 -3.984 12.863 1.00 89.44 85 LEU A CA 1
ATOM 703 C C . LEU A 1 85 ? -1.135 -4.868 12.194 1.00 89.44 85 LEU A C 1
ATOM 705 O O . LEU A 1 85 ? -2.281 -4.876 12.635 1.00 89.44 85 LEU A O 1
ATOM 709 N N . CYS A 1 86 ? -0.742 -5.620 11.168 1.00 90.81 86 CYS A N 1
ATOM 710 C CA . CYS A 1 86 ? -1.599 -6.628 10.551 1.00 90.81 86 CYS A CA 1
ATOM 711 C C . CYS A 1 86 ? -1.611 -7.896 11.409 1.00 90.81 86 CYS A C 1
ATOM 713 O O . CYS A 1 86 ? -0.546 -8.462 11.651 1.00 90.81 86 CYS A O 1
ATOM 715 N N . LEU A 1 87 ? -2.778 -8.395 11.821 1.00 88.19 87 LEU A N 1
ATOM 716 C CA . LEU A 1 87 ? -2.855 -9.633 12.608 1.00 88.19 87 LEU A CA 1
ATOM 717 C C . LEU A 1 87 ? -2.674 -10.901 11.765 1.00 88.19 87 LEU A C 1
ATOM 719 O O . LEU A 1 87 ? -2.182 -11.903 12.275 1.00 88.19 87 LEU A O 1
ATOM 723 N N . LYS A 1 88 ? -2.965 -10.846 10.458 1.00 87.38 88 LYS A N 1
ATOM 724 C CA . LYS A 1 88 ? -2.801 -11.984 9.534 1.00 87.38 88 LYS A CA 1
ATOM 725 C C . LYS A 1 88 ? -1.339 -12.355 9.278 1.00 87.38 88 LYS A C 1
ATOM 727 O O . LYS A 1 88 ? -1.016 -13.538 9.178 1.00 87.38 88 LYS A O 1
ATOM 732 N N . CYS A 1 89 ? -0.459 -11.360 9.140 1.00 88.56 89 CYS A N 1
ATOM 733 C CA . CYS A 1 89 ? 0.961 -11.572 8.816 1.00 88.56 89 CYS A CA 1
ATOM 734 C C . CYS A 1 89 ? 1.941 -10.992 9.848 1.00 88.56 89 CYS A C 1
ATOM 736 O O . CYS A 1 89 ? 3.149 -11.046 9.637 1.00 88.56 89 CYS A O 1
ATOM 738 N N . ARG A 1 90 ? 1.436 -10.395 10.937 1.00 89.50 90 ARG A N 1
ATOM 739 C CA . ARG A 1 90 ? 2.213 -9.770 12.026 1.00 89.50 90 ARG A CA 1
ATOM 740 C C . ARG A 1 90 ? 3.176 -8.655 11.583 1.00 89.50 90 ARG A C 1
ATOM 742 O O . ARG A 1 90 ? 4.039 -8.241 12.354 1.00 89.50 90 ARG A O 1
ATOM 749 N N . LYS A 1 91 ? 3.024 -8.113 10.367 1.00 89.69 91 LYS A N 1
ATOM 750 C CA . LYS A 1 91 ? 3.848 -7.001 9.858 1.00 89.69 91 LYS A CA 1
ATOM 751 C C . LYS A 1 91 ? 3.289 -5.649 10.295 1.00 89.69 91 LYS A C 1
ATOM 753 O O . LYS A 1 91 ? 2.081 -5.413 10.263 1.00 89.69 91 LYS A O 1
ATOM 758 N N . MET A 1 92 ? 4.194 -4.737 10.650 1.00 90.62 92 MET A N 1
ATOM 759 C CA . MET A 1 92 ? 3.873 -3.334 10.904 1.00 90.62 92 MET A CA 1
ATOM 760 C C . MET A 1 92 ? 3.877 -2.549 9.588 1.00 90.62 92 MET A C 1
ATOM 762 O O . MET A 1 92 ? 4.845 -2.589 8.827 1.00 90.62 92 MET A O 1
ATOM 766 N N . VAL A 1 93 ? 2.788 -1.835 9.327 1.00 89.69 93 VAL A N 1
ATOM 767 C CA . VAL A 1 93 ? 2.489 -1.178 8.051 1.00 89.69 93 VAL A CA 1
ATOM 768 C C . VAL A 1 93 ? 2.099 0.274 8.317 1.00 89.69 93 VAL A C 1
ATOM 770 O O . VAL A 1 93 ? 1.514 0.590 9.349 1.00 89.69 93 VAL A O 1
ATOM 773 N N . ILE A 1 94 ? 2.433 1.187 7.407 1.00 87.56 94 ILE A N 1
ATOM 774 C CA . ILE A 1 94 ? 1.980 2.581 7.505 1.00 87.56 94 ILE A CA 1
ATOM 775 C C . ILE A 1 94 ? 0.479 2.606 7.226 1.00 87.56 94 ILE A C 1
ATOM 777 O O . ILE A 1 94 ? 0.029 2.006 6.249 1.00 87.56 94 ILE A O 1
ATOM 781 N N . THR A 1 95 ? -0.296 3.326 8.031 1.00 85.69 95 THR A N 1
ATOM 782 C CA . THR A 1 95 ? -1.764 3.285 7.974 1.00 85.69 95 THR A CA 1
ATOM 783 C C . THR A 1 95 ? -2.321 3.616 6.581 1.00 85.69 95 THR A C 1
ATOM 785 O O . THR A 1 95 ? -3.254 2.975 6.105 1.00 85.69 95 THR A O 1
ATOM 788 N N . ARG A 1 96 ? -1.676 4.529 5.841 1.00 83.31 96 ARG A N 1
ATOM 789 C CA . ARG A 1 96 ? -2.053 4.873 4.454 1.00 83.31 96 ARG A CA 1
ATOM 790 C C . ARG A 1 96 ? -1.890 3.722 3.451 1.00 83.31 96 ARG A C 1
ATOM 792 O O . ARG A 1 96 ? -2.577 3.722 2.434 1.00 83.31 96 ARG A O 1
ATOM 799 N N . SER A 1 97 ? -1.010 2.763 3.735 1.00 87.38 97 SER A N 1
ATOM 800 C CA . SER A 1 97 ? -0.713 1.596 2.888 1.00 87.38 97 SER A CA 1
ATOM 801 C C . SER A 1 97 ? -1.473 0.329 3.290 1.00 87.38 97 SER A C 1
ATOM 803 O O . SER A 1 97 ? -1.234 -0.724 2.711 1.00 87.38 97 SER A O 1
ATOM 805 N N . VAL A 1 98 ? -2.387 0.406 4.264 1.00 88.75 98 VAL A N 1
ATOM 806 C CA . VAL A 1 98 ? -3.152 -0.759 4.742 1.00 88.75 98 VAL A CA 1
ATOM 807 C C . VAL A 1 98 ? -3.961 -1.407 3.619 1.00 88.75 98 VAL A C 1
ATOM 809 O O . VAL A 1 98 ? -3.895 -2.620 3.462 1.00 88.75 98 VAL A O 1
ATOM 812 N N . ASP A 1 99 ? -4.664 -0.625 2.798 1.00 87.50 99 ASP A N 1
ATOM 813 C CA . ASP A 1 99 ? -5.485 -1.183 1.713 1.00 87.50 99 ASP A CA 1
ATOM 814 C C . ASP A 1 99 ? -4.624 -1.904 0.662 1.00 87.50 99 ASP A C 1
ATOM 816 O O . ASP A 1 99 ? -4.919 -3.037 0.284 1.00 87.50 99 ASP A O 1
ATOM 820 N N . PHE A 1 100 ? -3.492 -1.299 0.284 1.00 90.25 100 PHE A N 1
ATOM 821 C CA . PHE A 1 100 ? -2.513 -1.936 -0.598 1.00 90.25 100 PHE A CA 1
ATOM 822 C C . PHE A 1 100 ? -1.926 -3.204 0.034 1.00 90.25 100 PHE A C 1
ATOM 824 O O . PHE A 1 100 ? -1.782 -4.223 -0.633 1.00 90.25 100 PHE A O 1
ATOM 831 N N . HIS A 1 101 ? -1.638 -3.183 1.338 1.00 91.00 101 HIS A N 1
ATOM 832 C CA . HIS A 1 101 ? -1.133 -4.351 2.044 1.00 91.00 101 HIS A CA 1
ATOM 833 C C . HIS A 1 101 ? -2.120 -5.520 2.003 1.00 91.00 101 HIS A C 1
ATOM 835 O O . HIS A 1 101 ? -1.710 -6.637 1.700 1.00 91.00 101 HIS A O 1
ATOM 841 N N . VAL A 1 102 ? -3.404 -5.281 2.290 1.00 88.00 102 VAL A N 1
ATOM 842 C CA . VAL A 1 102 ? -4.444 -6.327 2.276 1.00 88.00 102 VAL A CA 1
ATOM 843 C C . VAL A 1 102 ? -4.570 -6.970 0.893 1.00 88.00 102 VAL A C 1
ATOM 845 O O . VAL A 1 102 ? -4.725 -8.194 0.805 1.00 88.00 102 VAL A O 1
ATOM 848 N N . LYS A 1 103 ? -4.494 -6.159 -0.170 1.00 89.69 103 LYS A N 1
ATOM 849 C CA . LYS A 1 103 ? -4.646 -6.644 -1.544 1.00 89.69 103 LYS A CA 1
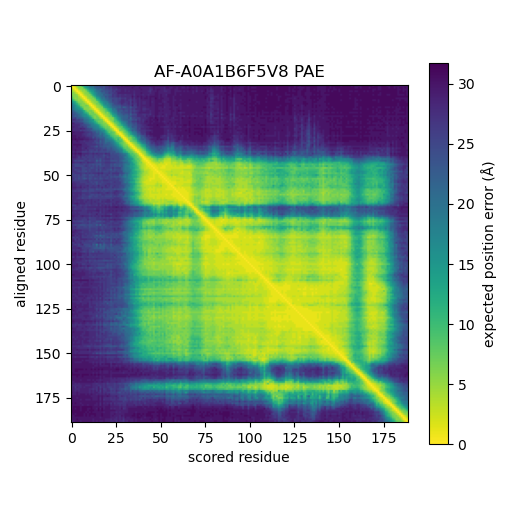ATOM 850 C C . LYS A 1 103 ? -3.371 -7.319 -2.064 1.00 89.69 103 LYS A C 1
ATOM 852 O O . LYS A 1 103 ? -3.454 -8.454 -2.501 1.00 89.69 103 LYS A O 1
ATOM 857 N N . TYR A 1 104 ? -2.202 -6.690 -1.930 1.00 89.81 104 TYR A N 1
ATOM 858 C CA . TYR A 1 104 ? -0.996 -7.068 -2.684 1.00 89.81 104 TYR A CA 1
ATOM 859 C C . TYR A 1 104 ? 0.212 -7.519 -1.854 1.00 89.81 104 TYR A C 1
ATOM 861 O O . TYR A 1 104 ? 1.213 -7.941 -2.420 1.00 89.81 104 TYR A O 1
ATOM 869 N N . MET A 1 105 ? 0.177 -7.430 -0.520 1.00 89.44 105 MET A N 1
ATOM 870 C CA . MET A 1 105 ? 1.346 -7.785 0.309 1.00 89.44 105 MET A CA 1
ATOM 871 C C . MET A 1 105 ? 1.066 -8.858 1.363 1.00 89.44 105 MET A C 1
ATOM 873 O O . MET A 1 105 ? 1.984 -9.542 1.819 1.00 89.44 105 MET A O 1
ATOM 877 N N . CYS A 1 106 ? -0.173 -8.957 1.838 1.00 90.94 106 CYS A N 1
ATOM 878 C CA . CYS A 1 106 ? -0.542 -9.840 2.933 1.00 90.94 106 CYS A CA 1
ATOM 879 C C . CYS A 1 106 ? -0.825 -11.245 2.406 1.00 90.94 106 CYS A C 1
ATOM 881 O O . CYS A 1 106 ? -1.871 -11.458 1.794 1.00 90.94 106 CYS A O 1
ATOM 883 N N . ARG A 1 107 ? 0.083 -12.194 2.677 1.00 86.94 107 ARG A N 1
ATOM 884 C CA . ARG A 1 107 ? -0.029 -13.599 2.231 1.00 86.94 107 ARG A CA 1
ATOM 885 C C . ARG A 1 107 ? -0.313 -13.710 0.724 1.00 86.94 107 ARG A C 1
ATOM 887 O O . ARG A 1 107 ? -1.176 -14.462 0.287 1.00 86.94 107 ARG A O 1
ATOM 894 N N . VAL A 1 108 ? 0.383 -12.890 -0.052 1.00 86.56 108 VAL A N 1
ATOM 895 C CA . VAL A 1 108 ? 0.263 -12.792 -1.509 1.00 86.56 108 VAL A CA 1
ATOM 896 C C . VAL A 1 108 ? 1.658 -12.916 -2.097 1.00 86.56 108 VAL A C 1
ATOM 898 O O . VAL A 1 108 ? 2.614 -12.393 -1.510 1.00 86.56 108 VAL A O 1
ATOM 901 N N . LYS A 1 109 ? 1.772 -13.607 -3.234 1.00 84.88 109 LYS A N 1
ATOM 902 C CA . LYS A 1 109 ? 3.032 -13.689 -3.978 1.00 84.88 109 LYS A CA 1
ATOM 903 C C . LYS A 1 109 ? 3.348 -12.314 -4.584 1.00 84.88 109 LYS A C 1
ATOM 905 O O . LYS A 1 109 ? 2.498 -11.757 -5.276 1.00 84.88 109 LYS A O 1
ATOM 910 N N . PRO A 1 110 ? 4.521 -11.721 -4.298 1.00 82.69 110 PRO A N 1
ATOM 911 C CA . PRO A 1 110 ? 4.845 -10.393 -4.799 1.00 82.69 110 PRO A CA 1
ATOM 912 C C . PRO A 1 110 ? 5.130 -10.430 -6.301 1.00 82.69 110 PRO A C 1
ATOM 914 O O . PRO A 1 110 ? 5.850 -11.303 -6.782 1.00 82.69 110 PRO A O 1
ATOM 917 N N . PHE A 1 111 ? 4.639 -9.428 -7.022 1.00 88.50 111 PHE A N 1
ATOM 918 C CA . PHE A 1 111 ? 5.012 -9.203 -8.416 1.00 88.50 111 PHE A CA 1
ATOM 919 C C . PHE A 1 111 ? 6.388 -8.535 -8.509 1.00 88.50 111 PHE A C 1
ATOM 921 O O . PHE A 1 111 ? 6.712 -7.661 -7.700 1.00 88.50 111 PHE A O 1
ATOM 928 N N . SER A 1 112 ? 7.164 -8.907 -9.523 1.00 91.06 112 SER A N 1
ATOM 929 C CA . SER A 1 112 ? 8.267 -8.076 -10.005 1.00 91.06 112 SER A CA 1
ATOM 930 C C . SER A 1 112 ? 7.679 -6.964 -10.864 1.00 91.06 112 SER A C 1
ATOM 932 O O . SER A 1 112 ? 6.910 -7.246 -11.774 1.00 91.06 112 SER A O 1
ATOM 934 N N . VAL A 1 113 ? 8.008 -5.705 -10.581 1.00 90.75 113 VAL A N 1
ATOM 935 C CA . VAL A 1 113 ? 7.392 -4.552 -11.259 1.00 90.75 113 VAL A CA 1
ATOM 936 C C . VAL A 1 113 ? 8.452 -3.734 -11.980 1.00 90.75 113 VAL A C 1
ATOM 938 O O . VAL A 1 113 ? 9.479 -3.388 -11.385 1.00 90.75 113 VAL A O 1
ATOM 941 N N . GLN A 1 114 ? 8.192 -3.416 -13.245 1.00 91.62 114 GLN A N 1
ATOM 942 C CA . GLN A 1 114 ? 9.012 -2.506 -14.038 1.00 91.62 114 GLN A CA 1
ATOM 943 C C . GLN A 1 114 ? 8.928 -1.061 -13.512 1.00 91.62 114 GLN A C 1
ATOM 945 O O . GLN A 1 114 ? 7.900 -0.598 -13.008 1.00 91.62 114 GLN A O 1
ATOM 950 N N . CYS A 1 115 ? 10.043 -0.338 -13.572 1.00 91.25 115 CYS A N 1
ATOM 951 C CA . CYS A 1 115 ? 10.089 1.080 -13.246 1.00 91.25 115 CYS A CA 1
ATOM 952 C C . CYS A 1 115 ? 9.411 1.931 -14.325 1.00 91.25 115 CYS A C 1
ATOM 954 O O . CYS A 1 115 ? 9.792 1.856 -15.485 1.00 91.25 115 CYS A O 1
ATOM 956 N N . PHE A 1 116 ? 8.549 2.872 -13.927 1.00 89.44 116 PHE A N 1
ATOM 957 C CA . PHE A 1 116 ? 7.845 3.780 -14.853 1.00 89.44 116 PHE A CA 1
ATOM 958 C C . PHE A 1 116 ? 8.750 4.577 -15.800 1.00 89.44 116 PHE A C 1
ATOM 960 O O . PHE A 1 116 ? 8.286 5.060 -16.828 1.00 89.44 116 PHE A O 1
ATOM 967 N N . TYR A 1 117 ? 10.033 4.708 -15.472 1.00 89.19 117 TYR A N 1
ATOM 968 C CA . TYR A 1 117 ? 10.979 5.580 -16.165 1.00 89.19 117 TYR A CA 1
ATOM 969 C C . TYR A 1 117 ? 12.190 4.839 -16.741 1.00 89.19 117 TYR A C 1
ATOM 971 O O . TYR A 1 117 ? 13.080 5.478 -17.298 1.00 89.19 117 TYR A O 1
ATOM 979 N N . CYS A 1 118 ? 12.281 3.513 -16.581 1.00 89.38 118 CYS A N 1
ATOM 980 C CA . CYS A 1 118 ? 13.333 2.717 -17.214 1.00 89.38 118 CYS A CA 1
ATOM 981 C C . CYS A 1 118 ? 12.970 1.228 -17.311 1.00 89.38 118 CYS A C 1
ATOM 983 O O . CYS A 1 118 ? 12.008 0.749 -16.726 1.00 89.38 118 CYS A O 1
ATOM 985 N N . THR A 1 119 ? 13.798 0.446 -17.996 1.00 90.19 119 THR A N 1
ATOM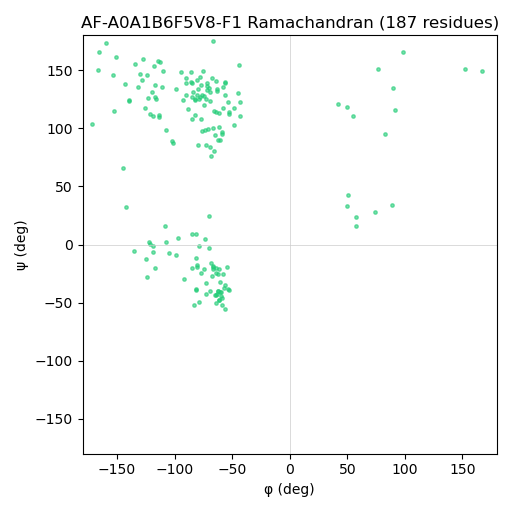 986 C CA . THR A 1 119 ? 13.616 -1.007 -18.167 1.00 90.19 119 THR A CA 1
ATOM 987 C C . THR A 1 119 ? 13.925 -1.835 -16.912 1.00 90.19 119 THR A C 1
ATOM 989 O O . THR A 1 119 ? 13.900 -3.063 -16.955 1.00 90.19 119 THR A O 1
ATOM 992 N N . LYS A 1 120 ? 14.232 -1.203 -15.771 1.00 91.25 120 LYS A N 1
ATOM 993 C CA . LYS A 1 120 ? 14.632 -1.925 -14.560 1.00 91.25 120 LYS A CA 1
ATOM 994 C C . LYS A 1 120 ? 13.436 -2.563 -13.857 1.00 91.25 120 LYS A C 1
ATOM 996 O O . LYS A 1 120 ? 12.496 -1.876 -13.459 1.00 91.25 120 LYS A O 1
ATOM 1001 N N . PHE A 1 121 ? 13.553 -3.857 -13.572 1.00 92.19 121 PHE A N 1
ATOM 1002 C CA . PHE A 1 121 ? 12.605 -4.597 -12.743 1.00 92.19 121 PHE A CA 1
ATOM 1003 C C . PHE A 1 121 ? 12.993 -4.575 -11.265 1.00 92.19 121 PHE A C 1
ATOM 1005 O O . PHE A 1 121 ? 14.161 -4.712 -10.890 1.00 92.19 121 PHE A O 1
ATOM 1012 N N . CYS A 1 122 ? 11.990 -4.417 -10.407 1.00 91.81 122 CYS A N 1
ATOM 1013 C CA . CYS A 1 122 ? 12.133 -4.471 -8.959 1.00 91.81 122 CYS A CA 1
ATOM 1014 C C . CYS A 1 122 ? 11.345 -5.655 -8.400 1.00 91.81 122 CYS A C 1
ATOM 1016 O O . CYS A 1 122 ? 10.139 -5.743 -8.599 1.00 91.81 122 CYS A O 1
ATOM 1018 N N . THR A 1 123 ? 12.015 -6.520 -7.637 1.00 88.31 123 THR A N 1
ATOM 1019 C CA . THR A 1 123 ? 11.436 -7.752 -7.060 1.00 88.31 123 THR A CA 1
ATOM 1020 C C . THR A 1 123 ? 10.385 -7.508 -5.978 1.00 88.31 123 THR A C 1
ATOM 1022 O O . THR A 1 123 ? 9.693 -8.432 -5.562 1.00 88.31 123 THR A O 1
ATOM 1025 N N . ASP A 1 124 ? 10.321 -6.291 -5.439 1.00 86.94 124 ASP A N 1
ATOM 1026 C CA . ASP A 1 124 ? 9.320 -5.898 -4.459 1.00 86.94 124 ASP A CA 1
ATOM 1027 C C . ASP A 1 124 ? 9.009 -4.400 -4.547 1.00 86.94 124 ASP A C 1
ATOM 1029 O O . ASP A 1 124 ? 9.787 -3.585 -5.058 1.00 86.94 124 ASP A O 1
ATOM 1033 N N . TYR A 1 125 ? 7.863 -4.026 -3.984 1.00 90.44 125 TYR A N 1
ATOM 1034 C CA . TYR A 1 125 ? 7.348 -2.663 -4.061 1.00 90.44 125 TYR A CA 1
ATOM 1035 C C . TYR A 1 125 ? 8.187 -1.635 -3.290 1.00 90.44 125 TYR A C 1
ATOM 1037 O O . TYR A 1 125 ? 8.176 -0.451 -3.626 1.00 90.44 125 TYR A O 1
ATOM 1045 N N . ARG A 1 126 ? 8.910 -2.039 -2.235 1.00 89.50 126 ARG A N 1
ATOM 1046 C CA . ARG A 1 126 ? 9.753 -1.105 -1.467 1.00 89.50 126 ARG A CA 1
ATOM 1047 C C . ARG A 1 126 ? 10.990 -0.730 -2.270 1.00 89.50 126 ARG A C 1
ATOM 1049 O O . ARG A 1 126 ? 11.354 0.444 -2.297 1.00 89.50 126 ARG A O 1
ATOM 1056 N N . ARG A 1 127 ? 11.604 -1.714 -2.931 1.00 92.31 127 ARG A N 1
ATOM 1057 C CA . ARG A 1 127 ? 12.711 -1.516 -3.870 1.00 92.31 127 ARG A CA 1
ATOM 1058 C C . ARG A 1 127 ? 12.278 -0.668 -5.054 1.00 92.31 127 ARG A C 1
ATOM 1060 O O . ARG A 1 127 ? 13.022 0.228 -5.424 1.00 92.31 127 ARG A O 1
ATOM 1067 N N . TRP A 1 128 ? 11.068 -0.880 -5.565 1.00 92.81 128 TRP A N 1
ATOM 1068 C CA . TRP A 1 128 ? 10.501 -0.064 -6.637 1.00 92.81 128 TRP A CA 1
ATOM 1069 C C . TRP A 1 128 ? 10.400 1.424 -6.256 1.00 92.81 128 TRP A C 1
ATOM 1071 O O . TRP A 1 128 ? 10.979 2.271 -6.936 1.00 92.81 128 TRP A O 1
ATOM 1081 N N . ILE A 1 129 ? 9.794 1.754 -5.105 1.00 92.62 129 ILE A N 1
ATOM 1082 C CA . ILE A 1 129 ? 9.741 3.148 -4.615 1.00 92.62 129 ILE A CA 1
ATOM 1083 C C . ILE A 1 129 ? 11.150 3.721 -4.402 1.00 92.62 129 ILE A C 1
ATOM 1085 O O . ILE A 1 129 ? 11.421 4.868 -4.763 1.00 92.62 129 ILE A O 1
ATOM 1089 N N . ALA A 1 130 ? 12.053 2.942 -3.797 1.00 94.12 130 ALA A N 1
ATOM 1090 C CA . ALA A 1 130 ? 13.420 3.387 -3.541 1.00 94.12 130 ALA A CA 1
ATOM 1091 C C . ALA A 1 130 ? 14.180 3.667 -4.844 1.00 94.12 130 ALA A C 1
ATOM 1093 O O . ALA A 1 130 ? 14.857 4.688 -4.948 1.00 94.12 130 ALA A O 1
ATOM 1094 N N . HIS A 1 131 ? 14.028 2.800 -5.845 1.00 94.56 131 HIS A N 1
ATOM 1095 C CA . HIS A 1 131 ? 14.653 2.952 -7.148 1.00 94.56 131 HIS A CA 1
ATOM 1096 C C . HIS A 1 131 ? 14.180 4.224 -7.849 1.00 94.56 131 HIS A C 1
ATOM 1098 O O . HIS A 1 131 ? 15.026 5.008 -8.267 1.00 94.56 131 HIS A O 1
ATOM 1104 N N . ILE A 1 132 ? 12.871 4.487 -7.901 1.00 93.19 132 ILE A N 1
ATOM 1105 C CA . ILE A 1 132 ? 12.360 5.700 -8.553 1.00 93.19 132 ILE A CA 1
ATOM 1106 C C . ILE A 1 132 ? 12.894 6.967 -7.883 1.00 93.19 132 ILE A C 1
ATOM 1108 O O . ILE A 1 132 ? 13.311 7.912 -8.557 1.00 93.19 132 ILE A O 1
ATOM 1112 N N . LYS A 1 133 ? 12.962 6.961 -6.551 1.00 94.38 133 LYS A N 1
ATOM 1113 C CA . LYS A 1 133 ? 13.519 8.084 -5.803 1.00 94.38 133 LYS A CA 1
ATOM 1114 C C . LYS A 1 133 ? 15.009 8.289 -6.075 1.00 94.38 133 LYS A C 1
ATOM 1116 O O . LYS A 1 133 ? 15.439 9.425 -6.214 1.00 94.38 133 LYS A O 1
ATOM 1121 N N . MET A 1 134 ? 15.797 7.216 -6.105 1.00 95.62 134 MET A N 1
ATOM 1122 C CA . MET A 1 134 ? 17.255 7.312 -6.221 1.00 95.62 134 MET A CA 1
ATOM 1123 C C . MET A 1 134 ? 17.736 7.515 -7.659 1.00 95.62 134 MET A C 1
ATOM 1125 O O . MET A 1 134 ? 18.677 8.267 -7.868 1.00 95.62 134 MET A O 1
ATOM 1129 N N . ALA A 1 135 ? 17.115 6.849 -8.632 1.00 94.25 135 ALA A N 1
ATOM 1130 C CA . ALA A 1 135 ? 17.558 6.860 -10.026 1.00 94.25 135 ALA A CA 1
ATOM 1131 C C . ALA A 1 135 ? 16.889 7.956 -10.861 1.00 94.25 135 ALA A C 1
ATOM 1133 O O . ALA A 1 135 ? 17.489 8.452 -11.805 1.00 94.25 135 ALA A O 1
ATOM 1134 N N . HIS A 1 136 ? 15.655 8.337 -10.519 1.00 92.44 136 HIS A N 1
ATOM 1135 C CA . HIS A 1 136 ? 14.873 9.283 -11.319 1.00 92.44 136 HIS A CA 1
ATOM 1136 C C . HIS A 1 136 ? 14.505 10.557 -10.557 1.00 92.44 136 HIS A C 1
ATOM 1138 O O . HIS A 1 136 ? 13.855 11.427 -11.127 1.00 92.44 136 HIS A O 1
ATOM 1144 N N . ASN A 1 137 ? 14.887 10.673 -9.277 1.00 92.94 137 ASN A N 1
ATOM 1145 C CA . ASN A 1 137 ? 14.531 11.792 -8.397 1.00 92.94 137 ASN A CA 1
ATOM 1146 C C . ASN A 1 137 ? 13.020 12.117 -8.401 1.00 92.94 137 ASN A C 1
ATOM 1148 O O . ASN A 1 137 ? 12.606 13.268 -8.276 1.00 92.94 137 ASN A O 1
ATOM 1152 N N . LYS A 1 138 ? 12.181 11.086 -8.559 1.00 91.75 138 LYS A N 1
ATOM 1153 C CA . LYS A 1 138 ? 10.715 11.193 -8.562 1.00 91.75 138 LYS A CA 1
ATOM 1154 C C . LYS A 1 138 ? 10.129 10.507 -7.331 1.00 91.75 138 LYS A C 1
ATOM 1156 O O . LYS A 1 138 ? 10.749 9.635 -6.721 1.00 91.75 138 LYS A O 1
ATOM 1161 N N . THR A 1 139 ? 8.918 10.896 -6.946 1.00 90.50 139 THR A N 1
ATOM 1162 C CA . THR A 1 139 ? 8.213 10.314 -5.797 1.00 90.50 139 THR A CA 1
ATOM 1163 C C . THR A 1 139 ? 6.935 9.634 -6.244 1.00 90.50 139 THR A C 1
ATOM 1165 O O . THR A 1 139 ? 6.092 10.276 -6.858 1.00 90.50 139 THR A O 1
ATOM 1168 N N . HIS A 1 140 ? 6.782 8.369 -5.865 1.00 89.50 140 HIS A N 1
ATOM 1169 C CA . HIS A 1 140 ? 5.578 7.579 -6.100 1.00 89.50 140 HIS A CA 1
ATOM 1170 C C . HIS A 1 140 ? 5.075 6.945 -4.809 1.00 89.50 140 HIS A C 1
ATOM 1172 O O . HIS A 1 140 ? 5.824 6.771 -3.838 1.00 89.50 140 HIS A O 1
ATOM 1178 N N . TYR A 1 141 ? 3.799 6.580 -4.816 1.00 87.81 141 TYR A N 1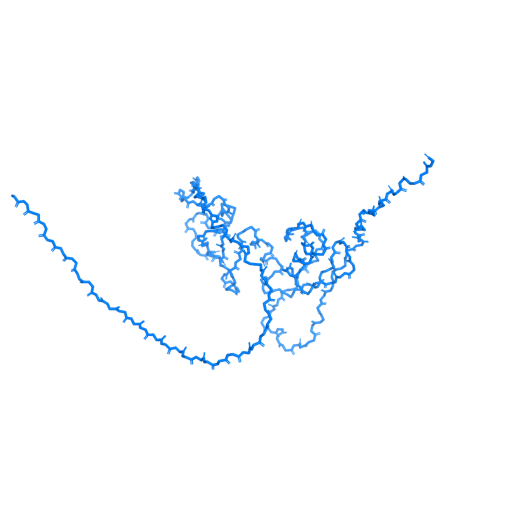
ATOM 1179 C CA . TYR A 1 141 ? 3.134 5.885 -3.725 1.00 87.81 141 TYR A CA 1
ATOM 1180 C C . TYR A 1 141 ? 2.704 4.484 -4.160 1.00 87.81 141 TYR A C 1
ATOM 1182 O O . TYR A 1 141 ? 2.511 4.210 -5.338 1.00 87.81 141 TYR A O 1
ATOM 1190 N N . PHE A 1 142 ? 2.498 3.577 -3.198 1.00 87.50 142 PHE A N 1
ATOM 1191 C CA . PHE A 1 142 ? 1.995 2.230 -3.506 1.00 87.50 142 PHE A CA 1
ATOM 1192 C C . PHE A 1 142 ? 0.637 2.252 -4.224 1.00 87.50 142 PHE A C 1
ATOM 1194 O O . PHE A 1 142 ? 0.304 1.316 -4.938 1.00 87.50 142 PHE A O 1
ATOM 1201 N N . GLN A 1 143 ? -0.151 3.311 -4.031 1.00 85.06 143 GLN A N 1
ATOM 1202 C CA . GLN A 1 143 ? -1.424 3.518 -4.714 1.00 85.06 143 GLN A CA 1
ATOM 1203 C C . GLN A 1 143 ? -1.272 3.610 -6.234 1.00 85.06 143 GLN A C 1
ATOM 1205 O O . GLN A 1 143 ? -2.158 3.137 -6.936 1.00 85.0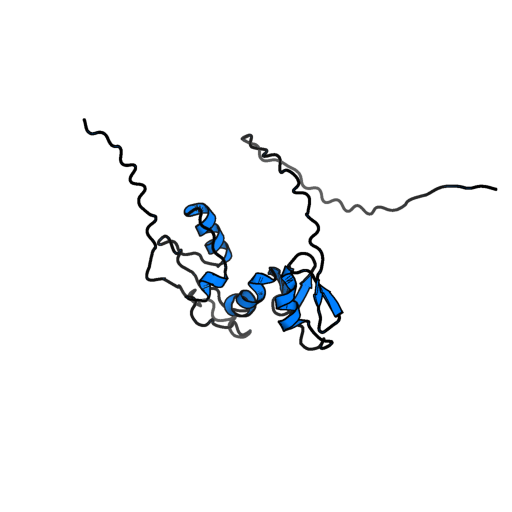6 143 GLN A O 1
ATOM 1210 N N . ASP A 1 144 ? -0.154 4.139 -6.729 1.00 86.06 144 ASP A N 1
ATOM 1211 C CA . ASP A 1 144 ? 0.091 4.311 -8.166 1.00 86.06 144 ASP A CA 1
ATOM 1212 C C . ASP A 1 144 ? 0.226 2.958 -8.880 1.00 86.06 144 ASP A C 1
ATOM 1214 O O . ASP A 1 144 ? 0.022 2.860 -10.081 1.00 86.06 144 ASP A O 1
ATOM 1218 N N . LEU A 1 145 ? 0.537 1.894 -8.132 1.00 87.81 145 LEU A N 1
ATOM 1219 C CA . LEU A 1 145 ? 0.610 0.533 -8.654 1.00 87.81 145 LEU A CA 1
ATOM 1220 C C . LEU A 1 145 ? -0.767 -0.132 -8.778 1.00 87.81 145 LEU A C 1
ATOM 1222 O O . LEU A 1 145 ? -0.900 -1.123 -9.488 1.00 87.81 145 LEU A O 1
ATOM 1226 N N . LEU A 1 146 ? -1.803 0.379 -8.101 1.00 84.81 146 LEU A N 1
ATOM 1227 C CA . LEU A 1 146 ? -3.134 -0.243 -8.114 1.00 84.81 146 LEU A CA 1
ATOM 1228 C C . LEU A 1 146 ? -3.783 -0.248 -9.503 1.00 84.81 146 LEU A C 1
ATOM 1230 O O . LEU A 1 146 ? -4.699 -1.031 -9.725 1.00 84.81 146 LEU A O 1
ATOM 1234 N N . THR A 1 147 ? -3.335 0.621 -10.408 1.00 82.12 147 THR A N 1
ATOM 1235 C CA . THR A 1 147 ? -3.858 0.746 -11.774 1.00 82.12 147 THR A CA 1
ATOM 1236 C C . THR A 1 147 ? -3.231 -0.241 -12.754 1.00 82.12 147 THR A C 1
ATOM 1238 O O . THR A 1 147 ? -3.822 -0.499 -13.796 1.00 82.12 147 THR A O 1
ATOM 1241 N N . ILE A 1 148 ? -2.055 -0.786 -12.434 1.00 85.62 148 ILE A N 1
ATOM 1242 C CA . ILE A 1 148 ? -1.292 -1.659 -13.338 1.00 85.62 148 ILE A CA 1
ATOM 1243 C C . ILE A 1 148 ? -1.106 -3.075 -12.801 1.00 85.62 148 ILE A C 1
ATOM 1245 O O . ILE A 1 148 ? -0.780 -3.982 -13.561 1.00 85.62 148 ILE A O 1
ATOM 1249 N N . LEU A 1 149 ? -1.251 -3.275 -11.487 1.00 88.19 149 LEU A N 1
ATOM 1250 C CA . LEU A 1 149 ? -1.058 -4.592 -10.901 1.00 88.19 149 LEU A CA 1
ATOM 1251 C C . LEU A 1 149 ? -2.253 -5.492 -11.242 1.00 88.19 149 LEU A C 1
ATOM 1253 O O . LEU A 1 149 ? -3.390 -5.122 -10.930 1.00 88.19 149 LEU A O 1
ATOM 1257 N N . PRO A 1 150 ? -2.010 -6.691 -11.801 1.00 87.38 150 PRO A N 1
ATOM 1258 C CA . PRO A 1 150 ? -3.066 -7.661 -12.067 1.00 87.38 150 PRO A CA 1
ATOM 1259 C C . PRO A 1 150 ? -3.661 -8.187 -10.754 1.00 87.38 150 PRO A C 1
ATOM 1261 O O . PRO A 1 150 ? -3.190 -7.856 -9.664 1.00 87.38 150 PRO A O 1
ATOM 1264 N N . GLU A 1 151 ? -4.702 -9.015 -10.822 1.00 87.38 151 GLU A N 1
ATOM 1265 C CA . GLU A 1 151 ? -5.260 -9.616 -9.608 1.00 87.38 151 GLU A CA 1
ATOM 1266 C C . GLU A 1 151 ? -4.231 -10.537 -8.906 1.00 87.38 151 GLU A C 1
ATOM 1268 O O . GLU A 1 151 ? -3.533 -11.312 -9.566 1.00 87.38 151 GLU A O 1
ATOM 1273 N N . PRO A 1 152 ? -4.077 -10.428 -7.571 1.00 87.31 152 PRO A N 1
ATOM 1274 C CA . PRO A 1 152 ? -3.030 -11.114 -6.828 1.00 87.31 152 PRO A CA 1
ATOM 1275 C C . PRO A 1 152 ? -3.363 -12.579 -6.537 1.00 87.31 152 PRO A C 1
ATOM 1277 O O . PRO A 1 152 ? -4.464 -12.912 -6.102 1.00 87.31 152 PRO A O 1
ATOM 1280 N N . GLU A 1 153 ? -2.351 -13.440 -6.626 1.00 84.75 153 GLU A N 1
ATOM 1281 C CA . GLU A 1 153 ? -2.444 -14.828 -6.171 1.00 84.75 153 GLU A CA 1
ATOM 1282 C C . GLU A 1 153 ? -2.218 -14.931 -4.657 1.00 84.75 153 GLU A C 1
ATOM 1284 O O . GLU A 1 153 ? -1.190 -14.499 -4.113 1.00 84.75 153 GLU A O 1
ATOM 1289 N N . ARG A 1 154 ? -3.194 -15.522 -3.961 1.00 83.25 154 ARG A N 1
ATOM 1290 C CA . ARG A 1 154 ? -3.114 -15.801 -2.524 1.00 83.25 154 ARG A CA 1
ATOM 1291 C C . ARG A 1 154 ? -2.226 -17.016 -2.286 1.00 83.25 154 ARG A C 1
ATOM 1293 O O . ARG A 1 154 ? -2.339 -18.024 -2.970 1.00 83.25 154 ARG A O 1
ATOM 1300 N N . ILE A 1 155 ? -1.373 -16.921 -1.274 1.00 79.44 155 ILE A N 1
ATOM 1301 C CA . ILE A 1 155 ? -0.598 -18.060 -0.789 1.00 79.44 155 ILE A CA 1
ATOM 1302 C C . ILE A 1 155 ? -1.516 -18.845 0.154 1.00 79.44 155 ILE A C 1
ATOM 1304 O O . ILE A 1 155 ? -1.878 -18.331 1.216 1.00 79.44 155 ILE A O 1
ATOM 1308 N N . THR A 1 156 ? -1.927 -20.047 -0.248 1.00 72.44 156 THR A N 1
ATOM 1309 C CA . THR A 1 156 ? -2.582 -21.029 0.629 1.00 72.44 156 THR A CA 1
ATOM 1310 C C . THR A 1 156 ? -1.517 -21.855 1.345 1.00 72.44 156 THR A C 1
ATOM 1312 O O . THR A 1 156 ? -0.434 -22.079 0.799 1.00 72.44 156 THR A O 1
ATOM 1315 N N . ASP A 1 157 ? -1.800 -22.302 2.568 1.00 59.16 157 ASP A N 1
ATOM 1316 C CA . ASP A 1 157 ? -0.814 -22.984 3.421 1.00 59.16 157 ASP A CA 1
ATOM 1317 C C . ASP A 1 157 ? -0.283 -24.302 2.790 1.00 59.16 157 ASP A C 1
ATOM 1319 O O . ASP A 1 157 ? 0.850 -24.706 3.055 1.00 59.16 157 ASP A O 1
ATOM 1323 N N . GLU A 1 158 ? -1.027 -24.894 1.847 1.00 55.00 158 GLU A N 1
ATOM 1324 C CA . GLU A 1 158 ? -0.672 -26.117 1.102 1.00 55.00 158 GLU A CA 1
ATOM 1325 C C . GLU A 1 158 ? 0.279 -25.895 -0.090 1.00 55.00 158 GLU A C 1
ATOM 1327 O O . GLU A 1 158 ? 0.850 -26.837 -0.630 1.00 55.00 158 GLU A O 1
ATOM 1332 N N . SER A 1 159 ? 0.507 -24.646 -0.502 1.00 53.00 159 SER A N 1
ATOM 1333 C CA . SER A 1 159 ? 1.345 -24.323 -1.672 1.00 53.00 159 SER A CA 1
ATOM 1334 C C . SER A 1 159 ? 2.850 -24.240 -1.369 1.00 53.00 159 SER A C 1
ATOM 1336 O O . SER A 1 159 ? 3.643 -23.837 -2.219 1.00 53.00 159 SER A O 1
ATOM 1338 N N . SER A 1 160 ? 3.258 -24.645 -0.164 1.00 49.53 160 SER A N 1
ATOM 1339 C CA . SER A 1 160 ? 4.644 -24.617 0.316 1.00 49.53 160 SER A CA 1
ATOM 1340 C C . SER A 1 160 ? 5.523 -25.767 -0.210 1.00 49.53 160 SER A C 1
ATOM 1342 O O . SER A 1 160 ? 6.718 -25.778 0.076 1.00 49.53 160 SER A O 1
ATOM 1344 N N . GLN A 1 161 ? 4.973 -26.686 -1.018 1.00 45.53 161 GLN A N 1
ATOM 1345 C CA . GLN A 1 161 ? 5.710 -27.826 -1.590 1.00 45.53 161 GLN A CA 1
ATOM 1346 C C . GLN A 1 161 ? 6.071 -27.702 -3.082 1.00 45.53 161 GLN A C 1
ATOM 1348 O O . GLN A 1 161 ? 6.865 -28.499 -3.566 1.00 45.53 161 GLN A O 1
ATOM 1353 N N . ASN A 1 162 ? 5.587 -26.685 -3.807 1.00 43.44 162 ASN A N 1
ATOM 1354 C CA . ASN A 1 162 ? 6.033 -26.427 -5.184 1.00 43.44 162 ASN A CA 1
ATOM 1355 C C . ASN A 1 162 ? 7.035 -25.271 -5.199 1.00 43.44 162 ASN A C 1
ATOM 1357 O O . ASN A 1 162 ? 6.677 -24.102 -5.359 1.00 43.44 162 ASN A O 1
ATOM 1361 N N . ALA A 1 163 ? 8.303 -25.625 -4.998 1.00 42.84 163 ALA A N 1
ATOM 1362 C CA . ALA A 1 163 ? 9.456 -24.737 -4.864 1.00 42.84 163 ALA A CA 1
ATOM 1363 C C . ALA A 1 163 ? 9.881 -24.008 -6.158 1.00 42.84 163 ALA A C 1
ATOM 1365 O O . ALA A 1 163 ? 11.026 -23.586 -6.254 1.00 42.84 163 ALA A O 1
ATOM 1366 N N . ASP A 1 164 ? 8.975 -23.817 -7.122 1.00 48.56 164 ASP A N 1
ATOM 1367 C CA . ASP A 1 164 ? 9.311 -23.244 -8.434 1.00 48.56 164 ASP A CA 1
ATOM 1368 C C . ASP A 1 164 ? 8.227 -22.305 -8.987 1.00 48.56 164 ASP A C 1
ATOM 1370 O O . ASP A 1 164 ? 7.995 -22.191 -10.191 1.00 48.56 164 A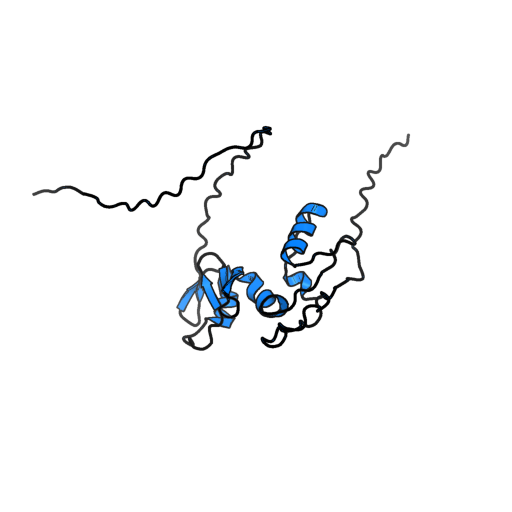SP A O 1
ATOM 1374 N N . SER A 1 165 ? 7.508 -21.595 -8.108 1.00 57.50 165 SER A N 1
ATOM 1375 C CA . SER A 1 165 ? 6.559 -20.595 -8.598 1.00 57.50 165 SER A CA 1
ATOM 1376 C C . SER A 1 165 ? 7.299 -19.365 -9.122 1.00 57.50 165 SER A C 1
ATOM 1378 O O . SER A 1 165 ? 7.686 -18.490 -8.343 1.00 57.50 165 SER A O 1
ATOM 1380 N N . ILE A 1 166 ? 7.465 -19.319 -10.443 1.00 63.16 166 ILE A N 1
ATOM 1381 C CA . ILE A 1 166 ? 7.988 -18.191 -11.218 1.00 63.16 166 ILE A CA 1
ATOM 1382 C C . ILE A 1 166 ? 7.369 -16.887 -10.702 1.00 63.16 166 ILE A C 1
ATOM 1384 O O . ILE A 1 166 ? 6.146 -16.722 -10.661 1.00 63.16 166 ILE A O 1
ATOM 1388 N N . GLN A 1 167 ? 8.219 -15.949 -10.281 1.00 73.94 167 GLN A N 1
ATOM 1389 C CA . GLN A 1 167 ? 7.766 -14.634 -9.846 1.00 73.94 167 GLN A CA 1
ATOM 1390 C C . GLN A 1 167 ? 7.159 -13.892 -11.045 1.00 73.94 167 GLN A C 1
ATOM 1392 O O . GLN A 1 167 ? 7.864 -13.572 -11.999 1.00 73.94 167 GLN A O 1
ATOM 1397 N N . ARG A 1 168 ? 5.852 -13.606 -10.997 1.00 84.75 168 ARG A N 1
ATOM 1398 C CA . ARG A 1 168 ? 5.146 -12.923 -12.092 1.00 84.75 168 ARG A CA 1
ATOM 1399 C C . ARG A 1 168 ? 5.703 -11.510 -12.285 1.00 84.75 168 ARG A C 1
ATOM 1401 O O . ARG A 1 168 ? 5.852 -10.756 -11.318 1.00 84.75 168 ARG A O 1
ATOM 1408 N N . VAL A 1 169 ? 5.998 -11.168 -13.534 1.00 85.50 169 VAL A N 1
ATOM 1409 C CA . VAL A 1 169 ? 6.534 -9.867 -13.944 1.00 85.50 169 VAL A CA 1
ATOM 1410 C C . VAL A 1 169 ? 5.395 -8.996 -14.468 1.00 85.50 169 VAL A C 1
ATOM 1412 O O . VAL A 1 169 ? 4.548 -9.464 -15.223 1.00 85.50 169 VAL A O 1
ATOM 1415 N N . VAL A 1 170 ? 5.359 -7.740 -14.030 1.00 86.12 170 VAL A N 1
ATOM 1416 C CA . VAL A 1 170 ? 4.422 -6.716 -14.490 1.00 86.12 170 VAL A CA 1
ATOM 1417 C C . VAL A 1 170 ? 5.218 -5.657 -15.234 1.00 86.12 170 VAL A C 1
ATOM 1419 O O . VAL A 1 170 ? 5.987 -4.897 -14.634 1.00 86.12 170 VAL A O 1
ATOM 1422 N N . GLU A 1 171 ? 5.016 -5.639 -16.543 1.00 84.25 171 GLU A N 1
ATOM 1423 C CA . GLU A 1 171 ? 5.525 -4.632 -17.465 1.00 84.25 171 GLU A CA 1
ATOM 1424 C C . GLU A 1 171 ? 4.463 -3.555 -17.668 1.00 84.25 171 GLU A C 1
ATOM 1426 O O . GLU A 1 171 ? 3.263 -3.833 -17.609 1.00 84.25 171 GLU A O 1
ATOM 1431 N N . HIS A 1 172 ? 4.891 -2.317 -17.896 1.00 72.50 172 HIS A N 1
ATOM 1432 C CA . HIS A 1 172 ? 3.984 -1.264 -18.339 1.00 72.50 172 HIS A CA 1
ATOM 1433 C C . HIS A 1 172 ? 4.419 -0.779 -19.728 1.00 72.50 172 HIS A C 1
ATOM 1435 O O . HIS A 1 172 ? 5.609 -0.563 -19.961 1.00 72.50 172 HIS A O 1
ATOM 1441 N N . PRO A 1 173 ? 3.470 -0.563 -20.657 1.00 65.31 173 PRO A N 1
ATOM 1442 C CA . PRO A 1 173 ? 3.784 -0.275 -22.059 1.00 65.31 173 PRO A CA 1
ATOM 1443 C C . PRO A 1 173 ? 4.487 1.075 -22.266 1.00 65.31 173 PRO A C 1
ATOM 1445 O O . PRO A 1 173 ? 5.128 1.291 -23.289 1.00 65.31 173 PRO A O 1
ATOM 1448 N N . PHE A 1 174 ? 4.394 1.987 -21.295 1.00 62.62 174 PHE A N 1
ATOM 1449 C CA . PHE A 1 174 ? 4.975 3.323 -21.380 1.00 62.62 174 PHE A CA 1
ATOM 1450 C C . PHE A 1 174 ? 6.191 3.437 -20.469 1.00 62.62 174 PHE A C 1
ATOM 1452 O O . PHE A 1 174 ? 6.040 3.676 -19.273 1.00 62.62 174 PHE A O 1
ATOM 1459 N N . ILE A 1 175 ? 7.398 3.293 -21.013 1.00 63.88 175 ILE A N 1
ATOM 1460 C CA . ILE A 1 175 ? 8.584 3.821 -20.337 1.00 63.88 175 ILE A CA 1
ATOM 1461 C C . ILE A 1 175 ? 8.562 5.325 -20.589 1.00 63.88 175 ILE A C 1
ATOM 1463 O O . ILE A 1 175 ? 8.773 5.772 -21.715 1.00 63.88 175 ILE A O 1
ATOM 1467 N N . TYR A 1 176 ? 8.258 6.114 -19.558 1.00 64.06 176 TYR A N 1
ATOM 1468 C CA . TYR A 1 176 ? 8.387 7.561 -19.660 1.00 64.06 176 TYR A CA 1
ATOM 1469 C C . TYR A 1 176 ? 9.870 7.877 -19.809 1.00 64.06 176 TYR A C 1
ATOM 1471 O O . TYR A 1 176 ? 10.608 7.881 -18.818 1.00 64.06 176 TYR A O 1
ATOM 1479 N N . ASN A 1 177 ? 10.308 8.138 -21.040 1.00 56.94 177 ASN A N 1
ATOM 1480 C CA . ASN A 1 177 ? 11.637 8.678 -21.260 1.00 56.94 177 ASN A CA 1
ATOM 1481 C C . ASN A 1 177 ? 11.746 9.974 -20.444 1.00 56.94 177 ASN A C 1
ATOM 1483 O O . ASN A 1 177 ? 10.841 10.817 -20.513 1.00 56.94 177 ASN A O 1
ATOM 1487 N N . PRO A 1 178 ? 12.791 10.137 -19.614 1.00 54.47 178 PRO A N 1
ATOM 1488 C CA . PRO A 1 178 ? 13.021 11.421 -18.978 1.00 54.47 178 PRO A CA 1
ATOM 1489 C C . PRO A 1 178 ? 13.134 12.479 -20.087 1.00 54.47 178 PRO A C 1
ATOM 1491 O O . PRO A 1 178 ? 13.721 12.176 -21.129 1.00 54.47 178 PRO A O 1
ATOM 1494 N N . PRO A 1 179 ? 12.564 13.686 -19.905 1.00 48.28 179 PRO A N 1
ATOM 1495 C CA . PRO A 1 179 ? 12.748 14.753 -20.875 1.00 48.28 179 PRO A CA 1
ATOM 1496 C C . PRO A 1 179 ? 14.249 14.928 -21.082 1.00 48.28 179 PRO A C 1
ATOM 1498 O O . PRO A 1 179 ? 14.995 15.097 -20.114 1.00 48.28 179 PRO A O 1
ATOM 1501 N N . SER A 1 180 ? 14.682 14.796 -22.333 1.00 48.09 180 SER A N 1
ATOM 1502 C CA . SER A 1 180 ? 16.058 15.035 -22.734 1.00 48.09 180 SER A CA 1
ATOM 1503 C C . SER A 1 180 ? 16.436 16.422 -22.239 1.00 48.09 180 SER A C 1
ATOM 1505 O O . SER A 1 180 ? 15.879 17.419 -22.698 1.00 48.09 180 SER A O 1
ATOM 1507 N N . THR A 1 181 ? 17.368 16.501 -21.293 1.00 48.53 181 THR A N 1
ATOM 1508 C CA . THR A 1 181 ? 18.102 17.737 -21.042 1.00 48.53 181 THR A CA 1
ATOM 1509 C C . THR A 1 181 ? 18.988 17.966 -22.258 1.00 48.53 181 THR A C 1
ATOM 1511 O O . THR A 1 181 ? 20.185 17.691 -22.223 1.00 48.53 181 THR A O 1
ATOM 1514 N N . HIS A 1 182 ? 18.392 18.419 -23.360 1.00 44.44 182 HIS A N 1
ATOM 1515 C CA . HIS A 1 182 ? 19.131 19.213 -24.316 1.00 44.44 182 HIS A CA 1
ATOM 1516 C C . HIS A 1 182 ? 19.471 20.493 -23.559 1.00 44.44 182 HIS A C 1
ATOM 1518 O O . HIS A 1 182 ? 18.657 21.400 -23.417 1.00 44.44 182 HIS A O 1
ATOM 1524 N N . ALA A 1 183 ? 20.665 20.507 -22.968 1.00 45.53 183 ALA A N 1
ATOM 1525 C CA . ALA A 1 183 ? 21.399 21.746 -22.880 1.00 45.53 183 ALA A CA 1
ATOM 1526 C C . ALA A 1 183 ? 21.577 22.177 -24.336 1.00 45.53 183 ALA A C 1
ATOM 1528 O O . ALA A 1 183 ? 22.444 21.664 -25.038 1.00 45.53 183 ALA A O 1
ATOM 1529 N N . GLU A 1 184 ? 20.674 23.029 -24.812 1.00 41.22 184 GLU A N 1
ATOM 1530 C CA . GLU A 1 184 ? 20.956 23.876 -25.956 1.00 41.22 184 GLU A CA 1
ATOM 1531 C C . GLU A 1 184 ? 22.140 24.739 -25.525 1.00 41.22 184 GLU A C 1
ATOM 1533 O O . GLU A 1 184 ? 22.000 25.788 -24.900 1.00 41.22 184 GLU A O 1
ATOM 1538 N N . SER A 1 185 ? 23.347 24.236 -25.778 1.00 45.84 185 SER A N 1
ATOM 1539 C CA . SER A 1 185 ? 24.484 25.098 -26.016 1.00 45.84 185 SER A CA 1
ATOM 1540 C C . SER A 1 185 ? 24.128 25.891 -27.265 1.00 45.84 185 SER A C 1
ATOM 1542 O O . SER A 1 185 ? 24.371 25.446 -28.384 1.00 45.84 185 SER A O 1
ATOM 1544 N N . SER A 1 186 ? 23.487 27.039 -27.064 1.00 41.09 186 SER A N 1
ATOM 1545 C CA . SER A 1 186 ? 23.426 28.102 -28.052 1.00 41.09 186 SER A CA 1
ATOM 1546 C C . SER A 1 186 ? 24.850 28.626 -28.235 1.00 41.09 186 SER A C 1
ATOM 1548 O O . SER A 1 186 ? 25.265 29.599 -27.606 1.00 41.09 186 SER A O 1
ATOM 1550 N N . SER A 1 187 ? 25.640 27.908 -29.023 1.00 49.06 187 SER A N 1
ATOM 1551 C CA . SER A 1 187 ? 26.798 28.457 -29.704 1.00 49.06 187 SER A CA 1
ATOM 1552 C C . SER A 1 187 ? 26.366 28.669 -31.141 1.00 49.06 187 SER A C 1
ATOM 1554 O O . SER A 1 187 ? 26.484 27.749 -31.937 1.00 49.06 187 SER A O 1
ATOM 1556 N N . ASP A 1 188 ? 25.820 29.843 -31.433 1.00 46.75 188 ASP A N 1
ATOM 1557 C CA . ASP A 1 188 ? 25.714 30.337 -32.798 1.00 46.75 188 ASP A CA 1
ATOM 1558 C C . ASP A 1 188 ? 25.711 31.874 -32.776 1.00 46.75 188 ASP A C 1
ATOM 1560 O O . ASP A 1 188 ? 24.783 32.491 -32.253 1.00 46.75 188 ASP A O 1
ATOM 1564 N N . PHE A 1 189 ? 26.789 32.404 -33.373 1.00 44.06 189 PHE A N 1
ATOM 1565 C CA . PHE A 1 189 ? 27.108 33.773 -33.813 1.00 44.06 189 PHE A CA 1
ATOM 1566 C C . PHE A 1 189 ? 27.428 34.866 -32.782 1.00 44.06 189 PHE A C 1
ATOM 1568 O O . PHE A 1 189 ? 26.522 35.384 -32.096 1.00 44.06 189 PHE A O 1
#

Secondary structure (DSSP, 8-state):
-----------------------------------------PPPEE-TTT--EE-GGGHHHHHHHTSSS--TT--EEEETTTEEEETTT--EEEGGGHHHIIIIITTBPPPEEE-TTSS-EESSHHHHHHHHHHHH-----GGGGGGT--PPPB--GGGGG-TT----EE--S---PPP----------

Organism: NCBI:txid1464854

Foldseek 3Di:
DDDDDDDDDDDDDDDDDDDDDDDDDDDDDDPPPPPPPPPDDQFFDADPQQRDTHRPLQVVVCVVAPRDPPPPRRQWDDDPDQWIAGVQARDIDRNVCVVVCVFAPRQWQHAFEAALADRDTDNHDVSNQVCCCPVVVDGDDSVVCVVQDDGIDGHDPVVPPPPDDPRHYTDDPHNPHDPPPPPPPPPDD

pLDDT: mean 70.61, std 21.64, range [29.97, 95.62]

Solvent-accessible surface area (backbone atoms only — not comparable to full-atom values): 12751 Å² total; per-residue (Å²): 133,84,86,90,84,88,89,84,92,87,84,86,86,86,85,86,83,89,84,87,80,88,82,91,85,81,89,79,93,72,84,71,80,76,73,78,73,76,78,76,83,75,76,63,41,73,37,88,86,66,70,46,76,34,50,70,69,37,48,67,56,32,64,74,54,55,62,52,90,65,70,88,71,48,59,56,43,86,45,91,86,47,29,27,34,34,67,88,74,70,46,80,40,49,40,86,48,46,68,57,32,63,63,53,56,52,61,30,65,53,50,25,36,47,39,63,60,44,93,53,72,19,75,36,73,67,55,40,46,49,45,40,38,71,79,66,74,42,87,77,59,81,70,71,44,66,83,72,58,71,93,66,54,72,63,55,89,82,60,79,77,62,93,73,75,75,70,52,74,44,80,66,96,63,59,46,70,71,81,78,82,72,74,76,76,84,81,78,135

Radius of gyration: 25.42 Å; Cα contacts (8 Å, |Δi|>4): 192; chains: 1; bounding box: 60×62×94 Å

Nearest PDB structures (foldseek):
  4zux-assembly1_Y  TM=6.016E-01  e=8.341E+00  Saccharomyces cerevisiae S288C